Protein AF-A0A644WWE8-F1 (afdb_monomer_lite)

Radius of gyration: 23.5 Å; chains: 1; bounding box: 52×25×73 Å

pLDDT: mean 76.38, std 18.08, range [27.77, 96.06]

Sequence (203 aa):
MVTSTKNDISLCKSKRVEQFPTLDGYIIYNSPKYCSYLQKNENVIIRKSMNSFVYTNITSYPFSIGTTVSAIALALSAPTATVIYVLSAISVAISATNKIQEAVSLCGGMTCNYYATLIGTVWDETYQDAYVIAYNRGPVNGRLNGGYSSATSTNSFVWNLLNGYTPDFISPAYNPNTVASLTMANYIQNLYDNNGMCLLPVY

Structure (mmCIF, N/CA/C/O backbone):
data_AF-A0A644WWE8-F1
#
_entry.id   AF-A0A644WWE8-F1
#
loop_
_atom_site.group_PDB
_atom_site.id
_atom_site.type_symbol
_atom_site.label_atom_id
_atom_site.label_alt_id
_atom_site.label_comp_id
_atom_site.label_asym_id
_atom_site.label_entity_id
_atom_site.label_seq_id
_atom_site.pdbx_PDB_ins_code
_atom_site.Cartn_x
_atom_site.Cartn_y
_atom_site.Cartn_z
_atom_site.occupancy
_atom_site.B_iso_or_equiv
_atom_site.auth_seq_id
_atom_site.auth_comp_id
_atom_site.auth_asym_id
_atom_site.auth_atom_id
_atom_site.pdbx_PDB_model_num
ATOM 1 N N . MET A 1 1 ? 1.471 -8.480 -41.235 1.00 28.61 1 MET A N 1
ATOM 2 C CA . MET A 1 1 ? 1.532 -9.677 -40.370 1.00 28.61 1 MET A CA 1
ATOM 3 C C . MET A 1 1 ? 1.735 -9.189 -38.944 1.00 28.61 1 MET A C 1
ATOM 5 O O . MET A 1 1 ? 2.763 -8.592 -38.670 1.00 28.61 1 MET A O 1
ATOM 9 N N . VAL A 1 2 ? 0.709 -9.305 -38.096 1.00 30.14 2 VAL A N 1
ATOM 10 C CA . VAL A 1 2 ? 0.745 -8.872 -36.690 1.00 30.14 2 VAL A CA 1
ATOM 11 C C . VAL A 1 2 ? 1.203 -10.067 -35.864 1.00 30.14 2 VAL A C 1
ATOM 13 O O . VAL A 1 2 ? 0.429 -10.988 -35.625 1.00 30.14 2 VAL A O 1
ATOM 16 N N . THR A 1 3 ? 2.469 -10.080 -35.469 1.00 27.77 3 THR A N 1
ATOM 17 C CA . THR A 1 3 ? 3.040 -11.131 -34.620 1.00 27.77 3 THR A CA 1
ATOM 18 C C . THR A 1 3 ? 3.910 -10.497 -33.550 1.00 27.77 3 THR A C 1
ATOM 20 O O . THR A 1 3 ? 5.098 -10.304 -33.763 1.00 27.77 3 THR A O 1
ATOM 23 N N . SER A 1 4 ? 3.296 -10.151 -32.418 1.00 29.70 4 SER A N 1
ATOM 24 C CA . SER A 1 4 ? 3.868 -10.262 -31.067 1.00 29.70 4 SER A CA 1
ATOM 25 C C . SER A 1 4 ? 2.971 -9.497 -30.094 1.00 29.70 4 SER A C 1
ATOM 27 O O . SER A 1 4 ? 3.108 -8.297 -29.920 1.00 29.70 4 SER A O 1
ATOM 29 N N . THR A 1 5 ? 2.016 -10.188 -29.477 1.00 32.97 5 THR A N 1
ATOM 30 C CA . THR A 1 5 ? 1.301 -9.705 -28.276 1.00 32.97 5 THR A CA 1
ATOM 31 C C . THR A 1 5 ? 1.346 -10.729 -27.141 1.00 32.97 5 THR A C 1
ATOM 33 O O . THR A 1 5 ? 0.817 -10.492 -26.056 1.00 32.97 5 THR A O 1
ATOM 36 N N . LYS A 1 6 ? 1.997 -11.884 -27.354 1.00 30.72 6 LYS A N 1
ATOM 37 C CA . LYS A 1 6 ? 2.108 -12.943 -26.339 1.00 30.72 6 LYS A CA 1
ATOM 38 C C . LYS A 1 6 ? 3.298 -12.762 -25.391 1.00 30.72 6 LYS A C 1
ATOM 40 O O . LYS A 1 6 ? 3.184 -13.182 -24.243 1.00 30.72 6 LYS A O 1
ATOM 45 N N . ASN A 1 7 ? 4.372 -12.088 -25.811 1.00 34.25 7 ASN A N 1
ATOM 46 C CA . ASN A 1 7 ? 5.551 -11.888 -24.957 1.00 34.25 7 ASN A CA 1
ATOM 47 C C . ASN A 1 7 ? 5.481 -10.609 -24.109 1.00 34.25 7 ASN A C 1
ATOM 49 O O . ASN A 1 7 ? 5.923 -10.642 -22.960 1.00 34.25 7 ASN A O 1
ATOM 53 N N . ASP A 1 8 ? 4.834 -9.545 -24.599 1.00 35.00 8 ASP A N 1
ATOM 54 C CA . ASP A 1 8 ? 4.740 -8.249 -23.898 1.00 35.00 8 ASP A CA 1
ATOM 55 C C . ASP A 1 8 ? 3.892 -8.315 -22.623 1.00 35.00 8 ASP A C 1
ATOM 57 O O . ASP A 1 8 ? 4.183 -7.682 -21.612 1.00 35.00 8 ASP A O 1
ATOM 61 N N . ILE A 1 9 ? 2.860 -9.158 -22.636 1.00 36.00 9 ILE A N 1
ATOM 62 C CA . ILE A 1 9 ? 2.030 -9.423 -21.461 1.00 36.00 9 ILE A CA 1
ATOM 63 C C . ILE A 1 9 ? 2.766 -10.335 -20.467 1.00 36.00 9 ILE A C 1
ATOM 65 O O . ILE A 1 9 ? 2.475 -10.304 -19.270 1.00 36.00 9 ILE A O 1
ATOM 69 N N . SER A 1 10 ? 3.718 -11.148 -20.939 1.00 33.19 10 SER A N 1
ATOM 70 C CA . SER A 1 10 ? 4.349 -12.161 -20.099 1.00 33.19 10 SER A CA 1
ATOM 71 C C . SER A 1 10 ? 5.242 -11.540 -19.032 1.00 33.19 10 SER A C 1
ATOM 73 O O . SER A 1 10 ? 5.185 -12.024 -17.921 1.00 33.19 10 SER A O 1
ATOM 75 N N . LEU A 1 11 ? 5.953 -10.435 -19.278 1.00 41.41 11 LEU A N 1
ATOM 76 C CA . LEU A 1 11 ? 6.807 -9.796 -18.260 1.00 41.41 11 LEU A CA 1
ATOM 77 C C . LEU A 1 11 ? 6.016 -9.030 -17.189 1.00 41.41 11 LEU A C 1
ATOM 79 O O . LEU A 1 11 ? 6.383 -9.054 -16.015 1.00 41.41 11 LEU A O 1
ATOM 83 N N . CYS A 1 12 ? 4.890 -8.413 -17.560 1.00 40.03 12 CYS A N 1
ATOM 84 C CA . CYS A 1 12 ? 3.982 -7.788 -16.592 1.00 40.03 12 CYS A CA 1
ATOM 85 C C . CYS A 1 12 ? 3.163 -8.818 -15.801 1.00 40.03 12 CYS A C 1
ATOM 87 O O . CYS A 1 12 ? 2.854 -8.578 -14.639 1.00 40.03 12 CYS A O 1
ATOM 89 N N . LYS A 1 13 ? 2.821 -9.970 -16.399 1.00 36.66 13 LYS A N 1
ATOM 90 C CA . LYS A 1 13 ? 2.095 -11.057 -15.715 1.00 36.66 13 LYS A CA 1
ATOM 91 C C . LYS A 1 13 ? 3.007 -12.068 -15.003 1.00 36.66 13 LYS A C 1
ATOM 93 O O . LYS A 1 13 ? 2.529 -12.760 -14.108 1.00 36.66 13 LYS A O 1
ATOM 98 N N . SER A 1 14 ? 4.281 -12.201 -15.389 1.00 35.56 14 SER A N 1
ATOM 99 C CA . SER A 1 14 ? 5.223 -13.195 -14.837 1.00 35.56 14 SER A CA 1
ATOM 100 C C . SER A 1 14 ? 5.903 -12.743 -13.556 1.00 35.56 14 SER A C 1
ATOM 102 O O . SER A 1 14 ? 6.379 -13.600 -12.815 1.00 35.56 14 SER A O 1
ATOM 104 N N . LYS A 1 15 ? 5.829 -11.454 -13.201 1.00 39.59 15 LYS A N 1
ATOM 105 C CA . LYS A 1 15 ? 5.979 -11.005 -11.809 1.00 39.59 15 LYS A CA 1
ATOM 106 C C . LYS A 1 15 ? 4.701 -11.326 -11.030 1.00 39.59 15 LYS A C 1
ATOM 108 O O . LYS A 1 15 ? 3.986 -10.461 -10.536 1.00 39.59 15 LYS A O 1
ATOM 113 N N . ARG A 1 16 ? 4.393 -12.624 -11.008 1.00 39.47 16 ARG A N 1
ATOM 114 C CA . ARG A 1 16 ? 3.336 -13.264 -10.234 1.00 39.47 16 ARG A CA 1
ATOM 115 C C . ARG A 1 16 ? 3.547 -12.877 -8.778 1.00 39.47 16 ARG A C 1
ATOM 117 O O . ARG A 1 16 ? 4.630 -13.143 -8.294 1.00 39.47 16 ARG A O 1
ATOM 124 N N . VAL A 1 17 ? 2.535 -12.290 -8.135 1.00 39.12 17 VAL A N 1
ATOM 125 C CA . VAL A 1 17 ? 2.149 -12.407 -6.707 1.00 39.12 17 VAL A CA 1
ATOM 126 C C . VAL A 1 17 ? 3.224 -12.154 -5.620 1.00 39.12 17 VAL A C 1
ATOM 128 O O . VAL A 1 17 ? 2.947 -11.428 -4.678 1.00 39.12 17 VAL A O 1
ATOM 131 N N . GLU A 1 18 ? 4.448 -12.655 -5.757 1.00 38.94 18 GLU A N 1
ATOM 132 C CA . GLU A 1 18 ? 5.596 -12.571 -4.844 1.00 38.94 18 GLU A CA 1
ATOM 133 C C . GLU A 1 18 ? 6.217 -11.167 -4.709 1.00 38.94 18 GLU A C 1
ATOM 135 O O . GLU A 1 18 ? 6.989 -10.930 -3.786 1.00 38.94 18 GLU A O 1
ATOM 140 N N . GLN A 1 19 ? 5.895 -10.218 -5.599 1.00 48.44 19 GLN A N 1
ATOM 141 C CA . GLN A 1 19 ? 6.358 -8.818 -5.499 1.00 48.44 19 GLN A CA 1
ATOM 142 C C . GLN A 1 19 ? 5.272 -7.835 -5.047 1.00 48.44 19 GLN A C 1
ATOM 144 O O . GLN A 1 19 ? 5.523 -6.630 -4.981 1.00 48.44 19 GLN A O 1
ATOM 149 N N . PHE A 1 20 ? 4.063 -8.316 -4.746 1.00 51.09 20 PHE A N 1
ATOM 150 C CA . PHE A 1 20 ? 3.117 -7.512 -3.984 1.00 51.09 20 PHE A CA 1
ATOM 151 C C . PHE A 1 20 ? 3.499 -7.641 -2.519 1.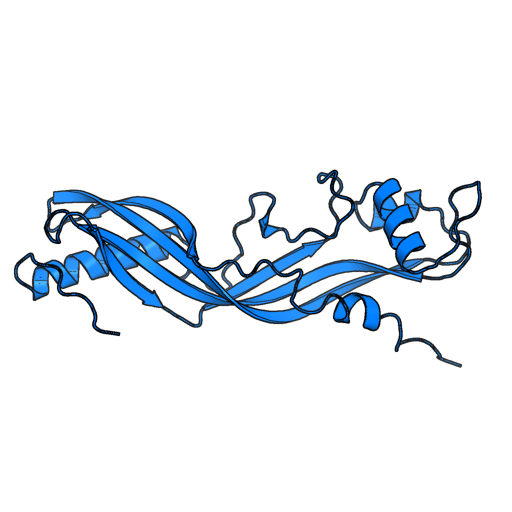00 51.09 20 PHE A C 1
ATOM 153 O O 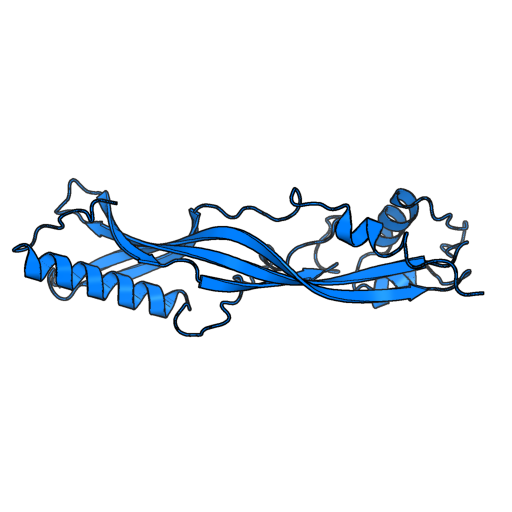. PHE A 1 20 ? 3.608 -8.766 -2.034 1.00 51.09 20 PHE A O 1
ATOM 160 N N . PRO A 1 21 ? 3.694 -6.538 -1.783 1.00 55.06 21 PRO A N 1
ATOM 161 C CA . PRO A 1 21 ? 3.781 -6.660 -0.346 1.00 55.06 21 PRO A CA 1
ATOM 162 C C . PRO A 1 21 ? 2.411 -7.154 0.122 1.00 55.06 21 PRO A C 1
ATOM 164 O O . PRO A 1 21 ? 1.420 -6.422 0.091 1.00 55.06 21 PRO A O 1
ATOM 167 N N . THR A 1 22 ? 2.339 -8.419 0.523 1.00 55.28 22 THR A N 1
ATOM 168 C CA . THR A 1 22 ? 1.309 -8.875 1.448 1.00 55.28 22 THR A CA 1
ATOM 169 C C . THR A 1 22 ? 1.506 -8.063 2.716 1.00 55.28 22 THR A C 1
ATOM 171 O O . THR A 1 22 ? 2.353 -8.364 3.554 1.00 55.28 22 THR A O 1
ATOM 174 N N . LEU A 1 23 ? 0.796 -6.942 2.790 1.00 63.81 23 LEU A N 1
ATOM 175 C CA . LEU A 1 23 ? 0.757 -6.088 3.960 1.00 63.81 23 LEU A CA 1
ATOM 176 C C . LEU A 1 23 ? -0.264 -6.702 4.896 1.00 63.81 23 LEU A C 1
ATOM 178 O O . LEU A 1 23 ? -1.432 -6.329 4.840 1.00 63.81 23 LEU A O 1
ATOM 182 N N . ASP A 1 24 ? 0.165 -7.678 5.687 1.00 71.81 24 ASP A N 1
ATOM 183 C CA . ASP A 1 24 ? -0.647 -8.227 6.762 1.00 71.81 24 ASP A CA 1
ATOM 184 C C . ASP A 1 24 ? -0.415 -7.419 8.045 1.00 71.81 24 ASP A C 1
ATOM 186 O O . ASP A 1 24 ? 0.722 -7.162 8.442 1.00 71.81 24 ASP A O 1
ATOM 190 N N . GLY A 1 25 ? -1.495 -6.946 8.666 1.00 73.38 25 GLY A N 1
ATOM 191 C CA . GLY A 1 25 ? -1.443 -6.250 9.950 1.00 73.38 25 GLY A CA 1
ATOM 192 C C . GLY A 1 25 ? -0.737 -4.887 9.951 1.00 73.38 25 GLY A C 1
ATOM 193 O O . GLY A 1 25 ? -0.413 -4.381 11.033 1.00 73.38 25 GLY A O 1
ATOM 194 N N . TYR A 1 26 ? -0.508 -4.264 8.789 1.00 80.88 26 TYR A N 1
ATOM 195 C CA . TYR A 1 26 ? 0.205 -2.986 8.684 1.00 80.88 26 TYR A CA 1
ATOM 196 C C . TYR A 1 26 ? -0.564 -1.858 9.386 1.00 80.88 26 TYR A C 1
ATOM 198 O O . TYR A 1 26 ? -1.756 -1.660 9.137 1.00 80.88 26 TYR A O 1
ATOM 206 N N . ILE A 1 27 ? 0.117 -1.100 10.250 1.00 86.25 27 ILE A N 1
ATOM 207 C CA . ILE A 1 27 ? -0.479 0.019 10.990 1.00 86.25 27 ILE A CA 1
ATOM 208 C C . ILE A 1 27 ? -0.680 1.199 10.039 1.00 86.25 27 ILE A C 1
ATOM 210 O O . ILE A 1 27 ? 0.285 1.791 9.568 1.00 86.25 27 ILE A O 1
ATOM 214 N N . ILE A 1 28 ? -1.936 1.565 9.789 1.00 85.81 28 ILE A N 1
ATOM 215 C CA . ILE A 1 28 ? -2.302 2.750 8.995 1.00 85.81 28 ILE A CA 1
ATOM 216 C C . ILE A 1 28 ? -2.768 3.925 9.860 1.00 85.81 28 ILE A C 1
ATOM 218 O O . ILE A 1 28 ? -2.988 5.018 9.345 1.00 85.81 28 ILE A O 1
ATOM 222 N N . TYR A 1 29 ? -2.946 3.693 11.161 1.00 90.62 29 TYR A N 1
ATOM 223 C CA . TYR A 1 29 ? -3.289 4.706 12.150 1.00 90.62 29 TYR A CA 1
ATOM 224 C C . TYR A 1 29 ? -2.822 4.259 13.532 1.00 90.62 29 TYR A C 1
ATOM 226 O O . TYR A 1 29 ? -3.024 3.100 13.893 1.00 90.62 29 TYR A O 1
ATOM 234 N N . ASN A 1 30 ? -2.237 5.172 14.300 1.00 93.75 30 ASN A N 1
ATOM 235 C CA . ASN A 1 30 ? -1.878 4.960 15.698 1.00 93.75 30 ASN A CA 1
ATOM 236 C C . ASN A 1 30 ? -1.912 6.315 16.406 1.00 93.75 30 ASN A C 1
ATOM 238 O O . ASN A 1 30 ? -0.991 7.118 16.246 1.00 93.75 30 ASN A O 1
ATOM 242 N N . SER A 1 31 ? -3.017 6.618 17.080 1.00 94.12 31 SER A N 1
ATOM 243 C CA . SER A 1 31 ? -3.173 7.894 17.773 1.00 94.12 31 SER A CA 1
ATOM 244 C C . SER A 1 31 ? -4.265 7.824 18.842 1.00 94.12 31 SER A C 1
ATOM 246 O O . SER A 1 31 ? -5.220 7.053 18.684 1.00 94.12 31 SER A O 1
ATOM 248 N N . PRO A 1 32 ? -4.186 8.659 19.892 1.00 94.31 32 PRO A N 1
ATOM 249 C CA . PRO A 1 32 ? -5.231 8.737 20.900 1.00 94.31 32 PRO A CA 1
ATOM 250 C C . PRO A 1 32 ? -6.559 9.292 20.363 1.00 94.31 32 PRO A C 1
ATOM 252 O O . PRO A 1 32 ? -6.592 10.222 19.552 1.00 94.31 32 PRO A O 1
ATOM 255 N N . LYS A 1 33 ? -7.673 8.762 20.874 1.00 94.88 33 LYS A N 1
ATOM 256 C CA . LYS A 1 33 ? -9.034 9.283 20.682 1.00 94.88 33 LYS A CA 1
ATOM 257 C C . LYS A 1 33 ? -9.735 9.394 22.032 1.00 94.88 33 LYS A C 1
ATOM 259 O O . LYS A 1 33 ? -9.531 8.562 22.909 1.00 94.88 33 LYS A O 1
ATOM 264 N N . TYR A 1 34 ? -10.579 10.409 22.184 1.00 94.56 34 TYR A N 1
ATOM 265 C CA . TYR A 1 34 ? -11.320 10.626 23.422 1.00 94.56 34 TYR A CA 1
ATOM 266 C C . TYR A 1 34 ? -12.426 9.578 23.601 1.00 94.56 34 TYR A C 1
ATOM 268 O O . TYR A 1 34 ? -13.303 9.451 22.745 1.00 94.56 34 TYR A O 1
ATOM 276 N N . CYS A 1 35 ? -12.385 8.856 24.719 1.00 91.94 35 CYS A N 1
ATOM 277 C CA . CYS A 1 35 ? -13.434 7.960 25.180 1.00 91.94 35 CYS A CA 1
ATOM 278 C C . CYS A 1 35 ? -14.345 8.719 26.150 1.00 91.94 35 CYS A C 1
ATOM 280 O O . CYS A 1 35 ? -13.942 9.043 27.268 1.00 91.94 35 CYS A O 1
ATOM 282 N N . SER A 1 36 ? -15.586 8.997 25.745 1.00 91.62 36 SER A N 1
ATOM 283 C CA . SER A 1 36 ? -16.532 9.748 26.583 1.00 91.62 36 SER A CA 1
ATOM 284 C C . SER A 1 36 ? -17.001 8.971 27.813 1.00 91.62 36 SER A C 1
ATOM 286 O O . SER A 1 36 ? -17.337 9.589 28.817 1.00 91.62 36 SER A O 1
ATOM 288 N N . TYR A 1 37 ? -17.009 7.635 27.752 1.00 88.25 37 TYR A N 1
ATOM 289 C CA . TYR A 1 37 ? -17.392 6.784 28.882 1.00 88.25 37 TYR A CA 1
ATOM 290 C C . TYR A 1 37 ? -16.352 6.849 30.010 1.00 88.25 37 TYR A C 1
ATOM 292 O O . TYR A 1 37 ? -16.692 7.099 31.161 1.00 88.25 37 TYR A O 1
ATOM 300 N N . LEU A 1 38 ? -15.070 6.682 29.664 1.00 88.12 38 LEU A N 1
ATOM 301 C CA . LEU A 1 38 ? -13.953 6.700 30.619 1.00 88.12 38 LEU A CA 1
ATOM 302 C C . LEU A 1 38 ? -13.431 8.117 30.917 1.00 88.12 38 LEU A C 1
ATOM 304 O O . LEU A 1 38 ? -12.593 8.289 31.796 1.00 88.12 38 LEU A O 1
ATOM 308 N N . GLN A 1 39 ? -13.898 9.126 30.175 1.00 91.50 39 GLN A N 1
ATOM 309 C CA . GLN A 1 39 ? -13.468 10.528 30.249 1.00 91.50 39 GLN A CA 1
ATOM 310 C C . GLN A 1 39 ? -11.959 10.753 30.040 1.00 91.50 39 GLN A C 1
ATOM 312 O O . GLN A 1 39 ? -11.393 11.731 30.529 1.00 91.50 39 GLN A O 1
ATOM 317 N N . LYS A 1 40 ? -11.302 9.885 29.265 1.00 91.88 40 LYS A N 1
ATOM 318 C CA . LYS A 1 40 ? -9.871 9.977 28.937 1.00 91.88 40 LYS A CA 1
ATOM 319 C C . LYS A 1 40 ? -9.600 9.646 27.475 1.00 91.88 40 LYS A C 1
ATOM 321 O O . LYS A 1 40 ? -10.462 9.132 26.766 1.00 91.88 40 LYS A O 1
ATOM 326 N N . ASN A 1 41 ? -8.398 9.977 27.010 1.00 93.00 41 ASN A N 1
ATOM 327 C CA . ASN A 1 41 ? -7.945 9.570 25.686 1.00 93.00 41 ASN A CA 1
ATOM 328 C C . ASN A 1 41 ? -7.392 8.148 25.746 1.00 93.00 41 ASN A C 1
ATOM 330 O O . ASN A 1 41 ? -6.485 7.890 26.529 1.00 93.00 41 ASN A O 1
ATOM 334 N N . GLU A 1 42 ? -7.886 7.278 24.872 1.00 92.44 42 GLU A N 1
ATOM 335 C CA . GLU A 1 42 ? -7.369 5.923 24.696 1.00 92.44 42 GLU A CA 1
ATOM 336 C C . GLU A 1 42 ? -6.653 5.796 23.362 1.00 92.44 42 GLU A C 1
ATOM 338 O O . GLU A 1 42 ? -7.053 6.406 22.363 1.00 92.44 42 GLU A O 1
ATOM 343 N N . ASN A 1 43 ? -5.589 4.996 23.329 1.00 94.12 43 ASN A N 1
ATOM 344 C CA . ASN A 1 43 ? -4.856 4.788 22.091 1.00 94.12 43 ASN A CA 1
ATOM 345 C C . ASN A 1 43 ? -5.659 3.918 21.119 1.00 94.12 43 ASN A C 1
ATOM 347 O O . ASN A 1 43 ? -6.082 2.816 21.467 1.00 94.12 43 ASN A O 1
ATOM 351 N N . VAL A 1 44 ? -5.821 4.394 19.883 1.00 94.50 44 VAL A N 1
ATOM 352 C CA . VAL A 1 44 ? -6.498 3.660 18.811 1.00 94.50 44 VAL A CA 1
ATOM 353 C C . VAL A 1 44 ? -5.487 3.272 17.747 1.00 94.50 44 VAL A C 1
ATOM 355 O O . VAL A 1 44 ? -4.799 4.124 17.180 1.00 94.50 44 VAL A O 1
ATOM 358 N N . ILE A 1 45 ? -5.446 1.981 17.426 1.00 92.94 45 ILE A N 1
ATOM 359 C CA . ILE A 1 45 ? -4.618 1.431 16.352 1.00 92.94 45 ILE A CA 1
ATOM 360 C C . ILE A 1 45 ? -5.534 0.875 15.269 1.00 92.94 45 ILE A C 1
ATOM 362 O O . ILE A 1 45 ? -6.382 0.030 15.545 1.00 92.94 45 ILE A O 1
ATOM 366 N N . ILE A 1 46 ? -5.337 1.314 14.024 1.00 91.31 46 ILE A N 1
ATOM 367 C CA . ILE A 1 46 ? -5.981 0.706 12.856 1.00 91.31 46 ILE A CA 1
ATOM 368 C C . ILE A 1 46 ? -4.933 -0.060 12.061 1.00 91.31 46 ILE A C 1
ATOM 370 O O . ILE A 1 46 ? -3.951 0.511 11.574 1.00 91.31 46 ILE A O 1
ATOM 374 N N . ARG A 1 47 ? -5.171 -1.360 11.905 1.00 88.62 47 ARG A N 1
ATOM 375 C CA . ARG A 1 47 ? -4.370 -2.268 11.089 1.00 88.62 47 ARG A CA 1
ATOM 376 C C . ARG A 1 47 ? -5.101 -2.618 9.805 1.00 88.62 47 ARG A C 1
ATOM 378 O O . ARG A 1 47 ? -6.326 -2.734 9.780 1.00 88.62 47 ARG A O 1
ATOM 385 N N . LYS A 1 48 ? -4.328 -2.802 8.740 1.00 84.38 48 LYS A N 1
ATOM 386 C CA . LYS A 1 48 ? -4.806 -3.231 7.431 1.00 84.38 48 LYS A CA 1
ATOM 387 C C . LYS A 1 48 ? -4.099 -4.508 7.009 1.00 84.38 48 LYS A C 1
ATOM 389 O O . LYS A 1 48 ? -2.871 -4.535 6.987 1.00 84.38 48 LYS A O 1
ATOM 394 N N . SER A 1 49 ? -4.893 -5.491 6.597 1.00 84.38 49 SER A N 1
ATOM 395 C CA . SER A 1 49 ? -4.421 -6.721 5.963 1.00 84.38 49 SER A CA 1
ATOM 396 C C . SER A 1 49 ? -4.902 -6.772 4.517 1.00 84.38 49 SER A C 1
ATOM 398 O O . SER A 1 49 ? -6.108 -6.730 4.276 1.00 84.38 49 SER A O 1
ATOM 400 N N . MET A 1 50 ? -3.984 -6.797 3.549 1.00 78.81 50 MET A N 1
ATOM 401 C CA . MET A 1 50 ? -4.299 -6.914 2.119 1.00 78.81 50 MET A CA 1
ATOM 402 C C . MET A 1 50 ? -4.163 -8.361 1.655 1.00 78.81 50 MET A C 1
ATOM 404 O O . MET A 1 50 ? -3.056 -8.896 1.620 1.00 78.81 50 MET A O 1
ATOM 408 N N . ASN A 1 51 ? -5.279 -8.965 1.247 1.00 69.44 51 ASN A N 1
ATOM 409 C CA . ASN A 1 51 ? -5.343 -10.418 1.055 1.00 69.44 51 ASN A CA 1
ATOM 410 C C . ASN A 1 51 ? -5.552 -10.827 -0.409 1.00 69.44 51 ASN A C 1
ATOM 412 O O . ASN A 1 51 ? -5.409 -11.997 -0.749 1.00 69.44 51 ASN A O 1
ATOM 416 N N . SER A 1 52 ? -5.914 -9.892 -1.292 1.00 71.31 52 SER A N 1
ATOM 417 C CA . SER A 1 52 ? -6.038 -10.173 -2.727 1.00 71.31 52 SER A CA 1
ATOM 418 C C . SER A 1 52 ? -5.932 -8.913 -3.580 1.00 71.31 52 SER A C 1
ATOM 420 O O . SER A 1 52 ? -6.231 -7.806 -3.125 1.00 71.31 52 SER A O 1
ATOM 422 N N . PHE A 1 53 ? -5.509 -9.102 -4.832 1.00 73.06 53 PHE A N 1
ATOM 423 C CA . PHE A 1 53 ? -5.234 -8.036 -5.791 1.00 73.06 53 PHE A CA 1
ATOM 424 C C . PHE A 1 53 ? -5.804 -8.386 -7.167 1.00 73.06 53 PHE A C 1
ATOM 426 O O . PHE A 1 53 ? -5.726 -9.531 -7.613 1.00 73.06 53 PHE A O 1
ATOM 433 N N . VAL A 1 54 ? -6.342 -7.381 -7.855 1.00 73.62 54 VAL A N 1
ATOM 434 C CA . VAL A 1 54 ? -6.845 -7.474 -9.227 1.00 73.62 54 VAL A CA 1
ATOM 435 C C . VAL A 1 54 ? -6.237 -6.341 -10.045 1.00 73.62 54 VAL A C 1
ATOM 437 O O . VAL A 1 54 ? -6.412 -5.166 -9.724 1.00 73.62 54 VAL A O 1
ATOM 440 N N . TYR A 1 55 ? -5.529 -6.687 -11.117 1.00 68.31 55 TYR A N 1
ATOM 441 C CA . TYR A 1 55 ? -4.974 -5.709 -12.053 1.00 68.31 55 TYR A CA 1
ATOM 442 C C . TYR A 1 55 ? -6.092 -4.993 -12.803 1.00 68.31 55 TYR A C 1
ATOM 444 O O . TYR A 1 55 ? -6.985 -5.645 -13.344 1.00 68.31 55 TYR A O 1
ATOM 452 N N . THR A 1 56 ? -6.027 -3.666 -12.864 1.00 73.69 56 THR A N 1
ATOM 453 C CA . THR A 1 56 ? -7.049 -2.865 -13.551 1.00 73.69 56 THR A CA 1
ATOM 454 C C . THR A 1 56 ? -6.494 -2.058 -14.710 1.00 73.69 56 THR A C 1
ATOM 456 O O . THR A 1 56 ? -7.196 -1.895 -15.704 1.00 73.69 56 THR A O 1
ATOM 459 N N . ASN A 1 57 ? -5.248 -1.584 -14.630 1.00 77.81 57 ASN A N 1
ATOM 460 C CA . ASN A 1 57 ? -4.630 -0.830 -15.718 1.00 77.81 57 ASN A CA 1
ATOM 461 C C . ASN A 1 57 ? -3.105 -1.017 -15.756 1.00 77.81 57 ASN A C 1
ATOM 463 O O . ASN A 1 57 ? -2.469 -1.126 -14.709 1.00 77.81 57 ASN A O 1
ATOM 467 N N . ILE A 1 58 ? -2.524 -1.027 -16.956 1.00 78.62 58 ILE A N 1
ATOM 468 C CA . ILE A 1 58 ? -1.079 -1.075 -17.202 1.00 78.62 58 ILE A CA 1
ATOM 469 C C . ILE A 1 58 ? -0.747 -0.025 -18.262 1.00 78.62 58 ILE A C 1
ATOM 471 O O . ILE A 1 58 ? -1.312 -0.038 -19.355 1.00 78.62 58 ILE A O 1
ATOM 475 N N . THR A 1 59 ? 0.207 0.848 -17.950 1.00 82.38 59 THR A N 1
ATOM 476 C CA . THR A 1 59 ? 0.752 1.832 -18.886 1.00 82.38 59 THR A CA 1
ATOM 477 C C . THR A 1 59 ? 2.066 1.308 -19.448 1.00 82.38 59 THR A C 1
ATOM 479 O O . THR A 1 59 ? 3.027 1.113 -18.701 1.00 82.38 59 THR A O 1
ATOM 482 N N . SER A 1 60 ? 2.123 1.133 -20.768 1.00 83.88 60 SER A N 1
ATOM 483 C CA . SER A 1 60 ? 3.306 0.645 -21.483 1.00 83.88 60 SER A CA 1
ATOM 484 C C . SER A 1 60 ? 3.772 1.650 -22.531 1.00 83.88 60 SER A C 1
ATOM 486 O O . SER A 1 60 ? 2.951 2.268 -23.208 1.00 83.88 60 SER A O 1
ATOM 488 N N . TYR A 1 61 ? 5.088 1.775 -22.690 1.00 84.56 61 TYR A N 1
ATOM 489 C CA . TYR A 1 61 ? 5.723 2.641 -23.677 1.00 84.56 61 TYR A CA 1
ATOM 490 C C . TYR A 1 61 ? 6.469 1.810 -24.728 1.00 84.56 61 TYR A C 1
ATOM 492 O O . TYR A 1 61 ? 7.338 1.013 -24.357 1.00 84.56 61 TYR A O 1
ATOM 500 N N . PRO A 1 62 ? 6.167 1.989 -26.026 1.00 88.62 62 PRO A N 1
ATOM 501 C CA . PRO A 1 62 ? 6.909 1.352 -27.105 1.00 88.62 62 PRO A CA 1
ATOM 502 C C . PRO A 1 62 ? 8.166 2.155 -27.467 1.00 88.62 62 PRO A C 1
ATOM 504 O O . PRO A 1 62 ? 8.119 3.376 -27.615 1.00 88.62 62 PRO A O 1
ATOM 507 N N . PHE A 1 63 ? 9.279 1.457 -27.682 1.00 91.12 63 PHE A N 1
ATOM 508 C CA . PHE A 1 63 ? 10.547 2.027 -28.132 1.00 91.12 63 PHE A CA 1
ATOM 509 C C . PHE A 1 63 ? 11.081 1.253 -29.339 1.00 91.12 63 PHE A C 1
ATOM 511 O O . PHE A 1 63 ? 11.093 0.022 -29.356 1.00 91.12 63 PHE A O 1
ATOM 518 N N . SER A 1 64 ? 11.518 1.979 -30.365 1.00 92.12 64 SER A N 1
ATOM 519 C CA . SER A 1 64 ? 12.067 1.414 -31.599 1.00 92.12 64 SER A CA 1
ATOM 520 C C . SER A 1 64 ? 13.558 1.096 -31.478 1.00 92.12 64 SER A C 1
ATOM 522 O O . SER A 1 64 ? 14.267 1.665 -30.649 1.00 92.12 64 SER A O 1
ATOM 524 N N . ILE A 1 65 ? 14.068 0.266 -32.387 1.00 91.62 65 ILE A N 1
ATOM 525 C CA . ILE A 1 65 ? 15.512 0.059 -32.556 1.00 91.62 65 ILE A CA 1
ATOM 526 C C . ILE A 1 65 ? 16.223 1.412 -32.697 1.00 91.62 65 ILE A C 1
ATOM 528 O O . ILE A 1 65 ? 15.754 2.308 -33.398 1.00 91.62 65 ILE A O 1
ATOM 532 N N . GLY A 1 66 ? 17.363 1.565 -32.027 1.00 90.44 66 GLY A N 1
ATOM 533 C CA . GLY A 1 66 ? 18.168 2.780 -32.073 1.00 90.44 66 GLY A CA 1
ATOM 534 C C . GLY A 1 66 ? 17.729 3.878 -31.101 1.00 90.44 66 GLY A C 1
ATOM 535 O O . GLY A 1 66 ? 18.441 4.879 -30.988 1.00 90.44 66 GLY A O 1
ATOM 536 N N . THR A 1 67 ? 16.620 3.706 -30.369 1.00 95.69 67 THR A N 1
ATOM 537 C CA . THR A 1 67 ? 16.235 4.625 -29.290 1.00 95.69 67 THR A CA 1
ATOM 538 C C . THR A 1 67 ? 17.289 4.617 -28.176 1.00 95.69 67 THR A C 1
ATOM 540 O O . THR A 1 67 ? 17.762 3.566 -27.738 1.00 95.69 67 THR A O 1
ATOM 543 N N . THR A 1 68 ? 17.672 5.805 -27.707 1.00 96.06 68 THR A N 1
ATOM 544 C CA . THR A 1 68 ? 18.663 5.965 -26.635 1.00 96.06 68 THR A CA 1
ATOM 545 C C . THR A 1 68 ? 18.072 5.590 -25.277 1.00 96.06 68 THR A C 1
ATOM 547 O O . THR A 1 68 ? 16.961 6.001 -24.943 1.00 96.06 68 THR A O 1
ATOM 550 N N . VAL A 1 69 ? 18.850 4.899 -24.441 1.00 93.50 69 VAL A N 1
ATOM 551 C CA . VAL A 1 69 ? 18.466 4.515 -23.071 1.00 93.50 69 VAL A CA 1
ATOM 552 C C . VAL A 1 69 ? 18.062 5.730 -22.223 1.00 93.50 69 VAL A C 1
ATOM 554 O O . VAL A 1 69 ? 17.150 5.624 -21.412 1.00 93.50 69 VAL A O 1
ATOM 557 N N . SER A 1 70 ? 18.663 6.907 -22.430 1.00 93.69 70 SER A N 1
ATOM 558 C CA . SER A 1 70 ? 18.281 8.136 -21.714 1.00 93.69 70 SER A CA 1
ATOM 559 C C . SER A 1 70 ? 16.860 8.619 -22.033 1.00 93.69 70 SER A C 1
ATOM 561 O O . SER A 1 70 ? 16.176 9.128 -21.150 1.00 93.69 70 SER A O 1
ATOM 563 N N . ALA A 1 71 ? 16.385 8.436 -23.269 1.00 92.44 71 ALA A N 1
ATOM 564 C CA . ALA A 1 71 ? 15.011 8.774 -23.641 1.00 92.44 71 ALA A CA 1
ATOM 565 C C . ALA A 1 71 ? 14.012 7.807 -22.988 1.00 92.44 71 ALA A C 1
ATOM 567 O O . ALA A 1 71 ? 12.962 8.226 -22.505 1.00 92.44 71 ALA A O 1
ATOM 568 N N . ILE A 1 72 ? 14.380 6.524 -22.911 1.00 91.50 72 ILE A N 1
ATOM 569 C CA . ILE A 1 72 ? 13.610 5.499 -22.197 1.00 91.50 72 ILE A CA 1
ATOM 570 C C . ILE A 1 72 ? 13.543 5.835 -20.701 1.00 91.50 72 ILE A C 1
ATOM 572 O O . ILE A 1 72 ? 12.468 5.824 -20.110 1.00 91.50 72 ILE A O 1
ATOM 576 N N . ALA A 1 73 ? 14.681 6.192 -20.104 1.00 89.38 73 ALA A N 1
ATOM 577 C CA . ALA A 1 73 ? 14.797 6.602 -18.707 1.00 89.38 73 ALA A CA 1
ATOM 578 C C . ALA A 1 73 ? 13.879 7.787 -18.377 1.00 89.38 73 ALA A C 1
ATOM 580 O O . ALA A 1 73 ? 13.155 7.746 -17.384 1.00 89.38 73 ALA A O 1
ATOM 581 N N . LEU A 1 74 ? 13.834 8.800 -19.248 1.00 89.44 74 LEU A N 1
ATOM 582 C CA . LEU A 1 74 ? 12.931 9.939 -19.095 1.00 89.44 74 LEU A CA 1
ATOM 583 C C . LEU A 1 74 ? 11.453 9.519 -19.161 1.00 89.44 74 LEU A C 1
ATOM 585 O O . LEU A 1 74 ? 10.676 9.886 -18.283 1.00 89.44 74 LEU A O 1
ATOM 589 N N . ALA A 1 75 ? 11.070 8.723 -20.163 1.00 87.75 75 ALA A N 1
ATOM 590 C CA . ALA A 1 75 ? 9.687 8.274 -20.344 1.00 87.75 75 ALA A CA 1
ATOM 591 C C . ALA A 1 75 ? 9.186 7.401 -19.179 1.00 87.75 75 ALA A C 1
ATOM 593 O O . ALA A 1 75 ? 8.031 7.504 -18.770 1.00 87.75 75 ALA A O 1
ATOM 594 N N . LEU A 1 76 ? 10.067 6.572 -18.615 1.00 84.50 76 LEU A N 1
ATOM 595 C CA . LEU A 1 76 ? 9.770 5.740 -17.448 1.00 84.50 76 LEU A CA 1
ATOM 596 C C . LEU A 1 76 ? 9.944 6.482 -16.118 1.00 84.50 76 LEU A C 1
ATOM 598 O O . LEU A 1 76 ? 9.655 5.901 -15.078 1.00 84.50 76 LEU A O 1
ATOM 602 N N . SER A 1 77 ? 10.428 7.732 -16.135 1.00 84.44 77 SER A N 1
ATOM 603 C CA . SER A 1 77 ? 10.845 8.466 -14.934 1.00 84.44 77 SER A CA 1
ATOM 604 C C . SER A 1 77 ? 11.761 7.625 -14.036 1.00 84.44 77 SER A C 1
ATOM 606 O O . SER A 1 77 ? 11.540 7.525 -12.836 1.00 84.44 77 SER A O 1
ATOM 608 N N . ALA A 1 78 ? 12.783 6.997 -14.621 1.00 81.38 78 ALA A N 1
ATOM 609 C CA . ALA A 1 78 ? 13.687 6.057 -13.959 1.00 81.38 78 ALA A CA 1
ATOM 610 C C . ALA A 1 78 ? 15.159 6.399 -14.249 1.00 81.38 78 ALA A C 1
ATOM 612 O O . ALA A 1 78 ? 15.451 6.971 -15.299 1.00 81.38 78 ALA A O 1
ATOM 613 N N . PRO A 1 79 ? 16.122 6.025 -13.389 1.00 85.19 79 PRO A N 1
ATOM 614 C CA . PRO A 1 79 ? 17.541 6.171 -13.708 1.00 85.19 79 PRO A CA 1
ATOM 615 C C . PRO A 1 79 ? 17.958 5.319 -14.919 1.00 85.19 79 PRO A C 1
ATOM 617 O O . PRO A 1 79 ? 17.543 4.168 -15.061 1.00 85.19 79 PRO A O 1
ATOM 620 N N . THR A 1 80 ? 18.869 5.834 -15.751 1.00 88.38 80 THR A N 1
ATOM 621 C CA . THR A 1 80 ? 19.442 5.114 -16.908 1.00 88.38 80 THR A CA 1
ATOM 622 C C . THR A 1 80 ? 19.983 3.730 -16.530 1.00 88.38 80 THR A C 1
ATOM 624 O O . THR A 1 80 ? 19.764 2.765 -17.258 1.00 88.38 80 THR A O 1
ATOM 627 N N . ALA A 1 81 ? 20.645 3.606 -15.374 1.00 86.12 81 ALA A N 1
ATOM 628 C CA . ALA A 1 81 ? 21.183 2.334 -14.887 1.00 86.12 81 ALA A CA 1
ATOM 629 C C . ALA A 1 81 ? 20.089 1.272 -14.672 1.00 86.12 81 ALA A C 1
ATOM 631 O O . ALA A 1 81 ? 20.270 0.112 -15.038 1.00 86.12 81 ALA A O 1
ATOM 632 N N . THR A 1 82 ? 18.929 1.674 -14.146 1.00 82.06 82 THR A N 1
ATOM 633 C CA . THR A 1 82 ? 17.770 0.791 -13.970 1.00 82.06 82 THR A CA 1
ATOM 634 C C . THR A 1 82 ? 17.222 0.329 -15.315 1.00 82.06 82 THR A C 1
ATOM 636 O O . THR A 1 82 ? 16.914 -0.849 -15.479 1.00 82.06 82 THR A O 1
ATOM 639 N N . VAL A 1 83 ? 17.154 1.224 -16.305 1.00 86.25 83 VAL A N 1
ATOM 640 C CA . VAL A 1 83 ? 16.723 0.862 -17.662 1.00 86.25 83 VAL A CA 1
ATOM 641 C C . VAL A 1 83 ? 17.677 -0.154 -18.292 1.00 86.25 83 VAL A C 1
ATOM 643 O O . VAL A 1 83 ? 17.217 -1.157 -18.830 1.00 86.25 83 VAL A O 1
ATOM 646 N N . ILE A 1 84 ? 18.995 0.051 -18.178 1.00 88.12 84 ILE A N 1
ATOM 647 C CA . ILE A 1 84 ? 20.008 -0.904 -18.663 1.00 88.12 84 ILE A CA 1
ATOM 648 C C . ILE A 1 84 ? 19.814 -2.273 -18.011 1.00 88.12 84 ILE A C 1
ATOM 650 O O . ILE A 1 84 ? 19.809 -3.289 -18.705 1.00 88.12 84 ILE A O 1
ATOM 654 N N . TYR A 1 85 ? 19.624 -2.303 -16.692 1.00 84.25 85 TYR A N 1
ATOM 655 C CA . TYR A 1 85 ? 19.379 -3.536 -15.951 1.00 84.25 85 TYR A CA 1
ATOM 656 C C . TYR A 1 85 ? 18.127 -4.274 -16.444 1.00 84.25 85 TYR A C 1
ATOM 658 O O . TYR A 1 85 ? 18.193 -5.471 -16.718 1.00 84.25 85 TYR A O 1
ATOM 666 N N . VAL A 1 86 ? 17.004 -3.566 -16.614 1.00 82.75 86 VAL A N 1
ATOM 667 C CA . VAL A 1 86 ? 15.748 -4.151 -17.115 1.00 82.75 86 VAL A CA 1
ATOM 668 C C . VAL A 1 86 ? 15.929 -4.718 -18.518 1.00 82.75 86 VAL A C 1
ATOM 670 O O . VAL A 1 86 ? 15.582 -5.872 -18.740 1.00 82.75 86 VAL A O 1
ATOM 673 N N . LEU A 1 87 ? 16.501 -3.938 -19.439 1.00 87.25 87 LEU A N 1
ATOM 674 C CA . LEU A 1 87 ? 16.764 -4.367 -20.814 1.00 87.25 87 LEU A CA 1
ATOM 675 C C . LEU A 1 87 ? 17.659 -5.612 -20.853 1.00 87.25 87 LEU A C 1
ATOM 677 O O . LEU A 1 87 ? 17.364 -6.561 -21.573 1.00 87.25 87 LEU A O 1
ATOM 681 N N . SER A 1 88 ? 18.694 -5.649 -20.011 1.00 83.12 88 SER A N 1
ATOM 682 C CA . SER A 1 88 ? 19.600 -6.797 -19.906 1.00 83.12 88 SER A CA 1
ATOM 683 C C . SER A 1 88 ? 18.878 -8.038 -19.372 1.00 83.12 88 SER A C 1
ATOM 685 O O . SER A 1 88 ? 19.054 -9.133 -19.899 1.00 83.12 88 SER A O 1
ATOM 687 N N . ALA A 1 89 ? 18.018 -7.875 -18.360 1.00 80.94 89 ALA A N 1
ATOM 688 C CA . ALA A 1 89 ? 17.237 -8.966 -17.776 1.00 80.94 89 ALA A CA 1
ATOM 689 C C . ALA A 1 89 ? 16.251 -9.597 -18.774 1.00 80.94 89 ALA A C 1
ATOM 691 O O . ALA A 1 89 ? 15.956 -10.786 -18.680 1.00 80.94 89 ALA A O 1
ATOM 692 N N . ILE A 1 90 ? 15.766 -8.819 -19.744 1.00 80.12 90 ILE A N 1
ATOM 693 C CA . ILE A 1 90 ? 14.902 -9.305 -20.830 1.00 80.12 90 ILE A CA 1
ATOM 694 C C . ILE A 1 90 ? 15.688 -9.652 -22.101 1.00 80.12 90 ILE A C 1
ATOM 696 O O . ILE A 1 90 ? 15.086 -9.881 -23.144 1.00 80.12 90 ILE A O 1
ATOM 700 N N . SER A 1 91 ? 17.022 -9.718 -22.007 1.00 85.44 91 SER A N 1
ATOM 701 C CA . SER A 1 91 ? 17.935 -10.076 -23.101 1.00 85.44 91 SER A CA 1
ATOM 702 C C . SER A 1 91 ? 17.903 -9.132 -24.311 1.00 85.44 91 SER A C 1
ATOM 704 O O . SER A 1 91 ? 18.246 -9.539 -25.415 1.00 85.44 91 SER A O 1
ATOM 706 N N . VAL A 1 92 ? 17.549 -7.859 -24.110 1.00 87.06 92 VAL A N 1
ATOM 707 C CA . VAL A 1 92 ? 17.655 -6.825 -25.147 1.00 87.06 92 VAL A CA 1
ATOM 708 C C . VAL A 1 92 ? 19.078 -6.276 -25.173 1.00 87.06 92 VAL A C 1
ATOM 710 O O . VAL A 1 92 ? 19.566 -5.711 -24.191 1.00 87.06 92 VAL A O 1
ATOM 713 N N . ALA A 1 93 ? 19.739 -6.408 -26.321 1.00 87.69 93 ALA A N 1
ATOM 714 C CA . ALA A 1 93 ? 21.093 -5.913 -26.513 1.00 87.69 93 ALA A CA 1
ATOM 715 C C . ALA A 1 93 ? 21.153 -4.374 -26.574 1.00 87.69 93 ALA A C 1
ATOM 717 O O . ALA A 1 93 ? 20.287 -3.702 -27.150 1.00 87.69 93 ALA A O 1
ATOM 718 N N . ILE A 1 94 ? 22.218 -3.811 -25.996 1.00 92.44 94 ILE A N 1
ATOM 719 C CA . ILE A 1 94 ? 22.490 -2.371 -25.949 1.00 92.44 94 ILE A CA 1
ATOM 720 C C . ILE A 1 94 ? 23.856 -2.112 -26.591 1.00 92.44 94 ILE A C 1
ATOM 722 O O . ILE A 1 94 ? 24.852 -2.741 -26.243 1.00 92.44 94 ILE A O 1
ATOM 726 N N . SER A 1 95 ? 23.920 -1.170 -27.532 1.00 93.38 95 SER A N 1
ATOM 727 C CA . SER A 1 95 ? 25.178 -0.759 -28.172 1.00 93.38 95 SER A CA 1
ATOM 728 C C . SER A 1 95 ? 26.122 -0.050 -27.187 1.00 93.38 95 SER A C 1
ATOM 730 O O . SER A 1 95 ? 25.642 0.576 -26.243 1.00 93.38 95 SER A O 1
ATOM 732 N N . ALA A 1 96 ? 27.410 0.076 -27.525 1.00 89.25 96 ALA A N 1
ATOM 733 C CA . ALA A 1 96 ? 28.366 0.917 -26.787 1.00 89.25 96 ALA A CA 1
ATOM 734 C C . ALA A 1 96 ? 27.926 2.393 -26.615 1.00 89.25 96 ALA A C 1
ATOM 736 O O . ALA A 1 96 ? 28.328 3.053 -25.663 1.00 89.25 96 ALA A O 1
ATOM 737 N N . THR A 1 97 ? 27.062 2.913 -27.498 1.00 92.31 97 THR A N 1
ATOM 738 C CA . THR A 1 97 ? 26.480 4.267 -27.403 1.00 92.31 97 THR A CA 1
ATOM 739 C C . THR A 1 97 ? 25.147 4.330 -26.641 1.00 92.31 97 THR A C 1
ATOM 741 O O . THR A 1 97 ? 24.394 5.285 -26.812 1.00 92.31 97 THR A O 1
ATOM 744 N N . ASN A 1 98 ? 24.805 3.317 -25.836 1.00 93.19 98 ASN A N 1
ATOM 745 C CA . ASN A 1 98 ? 23.552 3.244 -25.069 1.00 93.19 98 ASN A CA 1
ATOM 746 C C . ASN A 1 98 ? 22.274 3.381 -25.921 1.00 93.19 98 ASN A C 1
ATOM 748 O O . ASN A 1 98 ? 21.339 4.093 -25.553 1.00 93.19 98 ASN A O 1
ATOM 752 N N . LYS A 1 99 ? 22.224 2.699 -27.067 1.00 94.94 99 LYS A N 1
ATOM 753 C CA . LYS A 1 99 ? 21.022 2.535 -27.891 1.00 94.94 99 LYS A CA 1
ATOM 754 C C . LYS A 1 99 ? 20.552 1.091 -27.835 1.00 94.94 99 LYS A C 1
ATOM 756 O O . LYS A 1 99 ? 21.388 0.187 -27.884 1.00 94.94 99 LYS A O 1
ATOM 761 N N . ILE A 1 100 ? 19.242 0.884 -27.762 1.00 93.50 100 ILE A N 1
ATOM 762 C CA . ILE A 1 100 ? 18.659 -0.459 -27.853 1.00 93.50 100 ILE A CA 1
ATOM 763 C C . ILE A 1 100 ? 18.793 -0.989 -29.280 1.00 93.50 100 ILE A C 1
ATOM 765 O O . ILE A 1 100 ? 18.641 -0.237 -30.245 1.00 93.50 100 ILE A O 1
ATOM 769 N N . GLN A 1 101 ? 19.116 -2.270 -29.422 1.00 90.62 101 GLN A N 1
ATOM 770 C CA . GLN A 1 101 ? 19.303 -2.908 -30.731 1.00 90.62 101 GLN A CA 1
ATOM 771 C C . GLN A 1 101 ? 18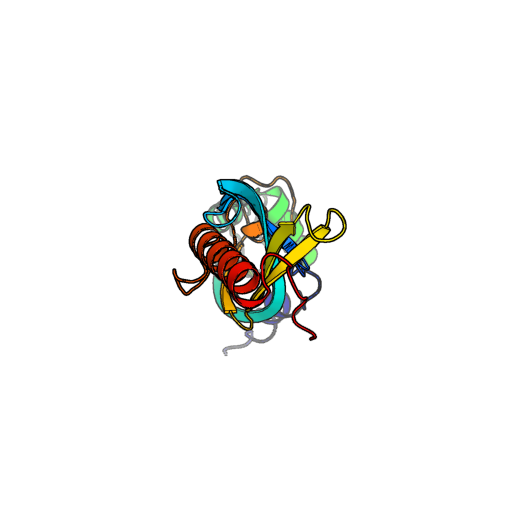.037 -3.602 -31.244 1.00 90.62 101 GLN A C 1
ATOM 773 O O . GLN A 1 101 ? 17.962 -3.956 -32.416 1.00 90.62 101 GLN A O 1
ATOM 778 N N . GLU A 1 102 ? 17.025 -3.729 -30.390 1.00 88.25 102 GLU A N 1
ATOM 779 C CA . GLU A 1 102 ? 15.750 -4.378 -30.682 1.00 88.25 102 GLU A CA 1
ATOM 780 C C . GLU A 1 102 ? 14.601 -3.495 -30.196 1.00 88.25 102 GLU A C 1
ATOM 782 O O . GLU A 1 102 ? 14.753 -2.744 -29.231 1.00 88.25 102 GLU A O 1
ATOM 787 N N . ALA A 1 103 ? 13.462 -3.550 -30.889 1.00 86.62 103 ALA A N 1
ATOM 788 C CA . ALA A 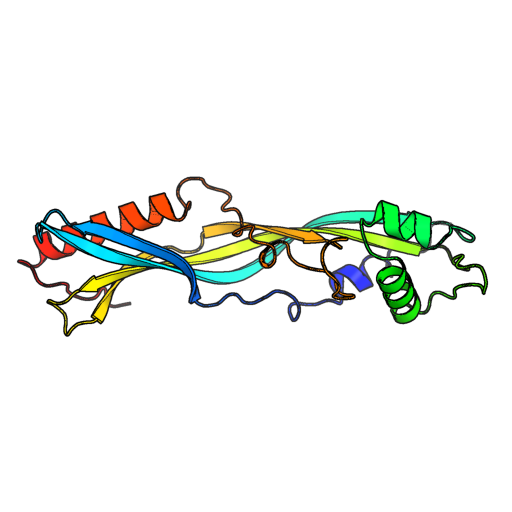1 103 ? 12.268 -2.836 -30.458 1.00 86.62 103 ALA A CA 1
ATOM 789 C C . ALA A 1 103 ? 11.678 -3.514 -29.216 1.00 86.62 103 ALA A C 1
ATOM 791 O O . ALA A 1 103 ? 11.625 -4.739 -29.133 1.00 86.62 103 ALA A O 1
ATOM 792 N N . VAL A 1 104 ? 11.212 -2.713 -28.262 1.00 87.25 104 VAL A N 1
ATOM 793 C CA . VAL A 1 104 ? 10.737 -3.198 -26.964 1.00 87.25 104 VAL A CA 1
ATOM 794 C C . VAL A 1 104 ? 9.565 -2.361 -26.475 1.00 87.25 104 VAL A C 1
ATOM 796 O O . VAL A 1 104 ? 9.526 -1.149 -26.679 1.00 87.25 104 VAL A O 1
ATOM 799 N N . SER A 1 105 ? 8.614 -3.000 -25.798 1.00 88.12 105 SER A N 1
ATOM 800 C CA . SER A 1 105 ? 7.573 -2.320 -25.032 1.00 88.12 105 SER A CA 1
ATOM 801 C C . SER A 1 105 ? 7.849 -2.492 -23.541 1.00 88.12 105 SER A C 1
ATOM 803 O O . SER A 1 105 ? 7.877 -3.614 -23.039 1.00 88.12 105 SER A O 1
ATOM 805 N N . LEU A 1 106 ? 8.052 -1.387 -22.820 1.00 82.62 106 LEU A N 1
ATOM 806 C CA . LEU A 1 106 ? 8.365 -1.407 -21.388 1.00 82.62 106 LEU A CA 1
ATOM 807 C C . LEU A 1 106 ? 7.212 -0.840 -20.560 1.00 82.62 106 LEU A C 1
ATOM 809 O O . LEU A 1 106 ? 6.618 0.178 -20.910 1.00 82.62 106 LEU A O 1
ATOM 813 N N . CYS A 1 107 ? 6.915 -1.489 -19.435 1.00 79.88 107 CYS A N 1
ATOM 814 C CA . CYS A 1 107 ? 5.925 -1.012 -18.472 1.00 79.88 107 CYS A CA 1
ATOM 815 C C . CYS A 1 107 ? 6.446 0.236 -17.747 1.00 79.88 107 CYS A C 1
ATOM 817 O O . CYS A 1 107 ? 7.503 0.184 -17.124 1.00 79.88 107 CYS A O 1
ATOM 819 N N . GLY A 1 108 ? 5.702 1.339 -17.804 1.00 74.94 108 GLY A N 1
ATOM 820 C CA . GLY A 1 108 ? 5.987 2.551 -17.032 1.00 74.94 108 GLY A CA 1
ATOM 821 C C . GLY A 1 108 ? 5.284 2.587 -15.681 1.00 74.94 108 GLY A C 1
ATOM 822 O O . GLY A 1 108 ? 5.828 3.104 -14.707 1.00 74.94 108 GLY A O 1
ATOM 823 N N . GLY A 1 109 ? 4.089 2.005 -15.604 1.00 78.12 109 GLY A N 1
ATOM 824 C CA . GLY A 1 109 ? 3.298 2.000 -14.385 1.00 78.12 109 GLY A CA 1
ATOM 825 C C . GLY A 1 109 ? 2.102 1.068 -14.466 1.00 78.12 109 GLY A C 1
ATOM 826 O O . GLY A 1 109 ? 1.711 0.602 -15.536 1.00 78.12 109 GLY A O 1
ATOM 827 N N . MET A 1 110 ? 1.526 0.784 -13.307 1.00 77.75 110 MET A N 1
ATOM 828 C CA . MET A 1 110 ? 0.424 -0.155 -13.167 1.00 77.75 110 MET A CA 1
ATOM 829 C C . MET A 1 110 ? -0.489 0.254 -12.019 1.00 77.75 110 MET A C 1
ATOM 831 O O . MET A 1 110 ? -0.028 0.671 -10.956 1.00 77.75 110 MET A O 1
ATOM 835 N N . THR A 1 111 ? -1.786 0.070 -12.227 1.00 77.81 111 THR A N 1
ATOM 8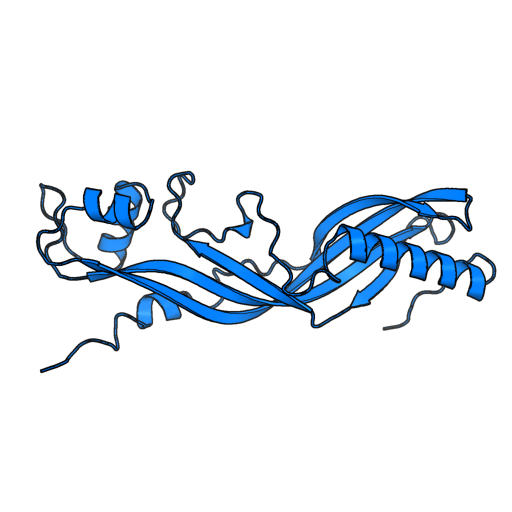36 C CA . THR A 1 111 ? -2.823 0.241 -11.216 1.00 77.81 111 THR A CA 1
ATOM 837 C C . THR A 1 111 ? -3.462 -1.107 -10.914 1.00 77.81 111 THR A C 1
ATOM 839 O O . THR A 1 111 ? -3.836 -1.865 -11.813 1.00 77.81 111 THR A O 1
ATOM 842 N N . CYS A 1 112 ? -3.597 -1.395 -9.625 1.00 77.38 112 CYS A N 1
ATOM 843 C CA . CYS A 1 112 ? -4.259 -2.579 -9.102 1.00 77.38 112 CYS A CA 1
ATOM 844 C C . CYS A 1 112 ? -5.330 -2.165 -8.102 1.00 77.38 112 CYS A C 1
ATOM 846 O O . CYS A 1 112 ? -5.119 -1.260 -7.296 1.00 77.38 112 CYS A O 1
ATOM 848 N N . ASN A 1 113 ? -6.453 -2.867 -8.109 1.00 81.19 113 ASN A N 1
ATOM 849 C CA . ASN A 1 113 ? -7.379 -2.848 -6.990 1.00 81.19 113 ASN A CA 1
ATOM 850 C C . ASN A 1 113 ? -6.968 -3.933 -5.997 1.00 81.19 113 ASN A C 1
ATOM 852 O O . ASN A 1 113 ? -6.482 -4.991 -6.395 1.00 81.19 113 ASN A O 1
ATOM 856 N N . TYR A 1 114 ? -7.169 -3.680 -4.712 1.00 80.62 114 TYR A N 1
ATOM 857 C CA . TYR A 1 114 ? -6.956 -4.665 -3.662 1.00 80.62 114 TYR A CA 1
ATOM 858 C C . TYR A 1 114 ? -8.205 -4.802 -2.801 1.00 80.62 114 TYR A C 1
ATOM 860 O O . TYR A 1 114 ? -8.963 -3.841 -2.634 1.00 80.62 114 TYR A O 1
ATOM 868 N N . TYR A 1 115 ? -8.372 -5.984 -2.216 1.00 83.44 115 TYR A N 1
ATOM 869 C CA . TYR A 1 115 ? -9.314 -6.216 -1.130 1.00 83.44 115 TYR A CA 1
ATOM 870 C C . TYR A 1 115 ? -8.541 -6.336 0.176 1.00 83.44 115 TYR A C 1
ATOM 872 O O . TYR A 1 115 ? -7.538 -7.053 0.263 1.00 83.44 115 TYR A O 1
ATOM 880 N N . ALA A 1 116 ? -9.013 -5.626 1.191 1.00 83.94 116 ALA A N 1
ATOM 881 C CA . ALA A 1 116 ? -8.402 -5.624 2.505 1.00 83.94 116 ALA A CA 1
ATOM 882 C C . ALA A 1 116 ? -9.417 -5.872 3.617 1.00 83.94 116 ALA A C 1
ATOM 884 O O . ALA A 1 116 ? -10.618 -5.655 3.452 1.00 83.94 116 ALA A O 1
ATOM 885 N N . THR A 1 117 ? -8.896 -6.265 4.769 1.00 87.69 117 THR A N 1
ATOM 886 C CA . THR A 1 117 ? -9.598 -6.235 6.049 1.00 87.69 117 THR A CA 1
ATOM 887 C C . THR A 1 117 ? -8.999 -5.123 6.901 1.00 87.69 117 THR A C 1
ATOM 889 O O . THR A 1 117 ? -7.782 -4.919 6.912 1.00 87.69 117 THR A O 1
ATOM 892 N N . LEU A 1 118 ? -9.862 -4.385 7.593 1.00 89.00 118 LEU A N 1
ATOM 893 C CA . LEU A 1 118 ? -9.498 -3.367 8.567 1.00 89.00 118 LEU A CA 1
ATOM 894 C C . LEU A 1 118 ? -9.855 -3.855 9.959 1.00 89.00 118 LEU A C 1
ATOM 896 O O . LEU A 1 118 ? -11.006 -4.210 10.213 1.00 89.00 118 LEU A O 1
ATOM 900 N N . ILE A 1 119 ? -8.870 -3.819 10.847 1.00 91.06 119 ILE A N 1
ATOM 901 C CA . ILE A 1 119 ? -9.033 -4.151 12.256 1.00 91.06 119 ILE A CA 1
ATOM 902 C C . ILE A 1 119 ? -8.692 -2.900 13.055 1.00 91.06 119 ILE A C 1
ATOM 904 O O . ILE A 1 119 ? -7.577 -2.386 12.968 1.00 91.06 119 ILE A O 1
ATOM 908 N N . GLY A 1 120 ? -9.670 -2.395 13.796 1.00 91.56 120 GLY A N 1
ATOM 909 C CA . GLY A 1 120 ? -9.502 -1.303 14.738 1.00 91.56 120 GLY A CA 1
ATOM 910 C C . GLY A 1 120 ? -9.480 -1.828 16.162 1.00 91.56 120 GLY A C 1
ATOM 911 O O . GLY A 1 120 ? -10.411 -2.516 16.590 1.00 91.56 120 GLY A O 1
ATOM 912 N N . THR A 1 121 ? -8.424 -1.480 16.888 1.00 92.56 121 THR A N 1
ATOM 913 C CA . THR A 1 121 ? -8.249 -1.831 18.295 1.00 92.56 121 THR A CA 1
ATOM 914 C C . THR A 1 121 ? -8.112 -0.593 19.164 1.00 92.56 121 THR A C 1
ATOM 916 O O . THR A 1 121 ? -7.494 0.387 18.739 1.00 92.56 121 THR A O 1
ATOM 919 N N . VAL A 1 122 ? -8.624 -0.662 20.388 1.00 91.75 122 VAL A N 1
ATOM 920 C CA . VAL A 1 122 ? -8.474 0.375 21.418 1.00 91.75 122 VAL A CA 1
ATOM 921 C C . VAL A 1 122 ? -7.708 -0.218 22.595 1.00 91.75 122 VAL A C 1
ATOM 923 O O . VAL A 1 122 ? -7.898 -1.391 22.906 1.00 91.75 122 VAL A O 1
ATOM 926 N N . TRP A 1 123 ? -6.805 0.549 23.199 1.00 89.31 123 TRP A N 1
ATOM 927 C CA . TRP A 1 123 ? -6.182 0.165 24.465 1.00 89.31 123 TRP A CA 1
ATOM 928 C C . TRP A 1 123 ? -7.223 0.188 25.588 1.00 89.31 123 TRP A C 1
ATOM 930 O O . TRP A 1 123 ? -7.967 1.159 25.708 1.00 89.31 123 TRP A O 1
ATOM 940 N N . ASP A 1 124 ? -7.283 -0.876 26.383 1.00 81.75 124 ASP A N 1
ATOM 941 C CA . ASP A 1 124 ? -8.231 -1.007 27.484 1.00 81.75 124 ASP A CA 1
ATOM 942 C C . ASP A 1 124 ? -7.514 -1.491 28.753 1.00 81.75 124 ASP A C 1
ATOM 944 O O . ASP A 1 124 ? -7.147 -2.659 28.892 1.00 81.75 124 ASP A O 1
ATOM 948 N N . GLU A 1 125 ? -7.331 -0.570 29.700 1.00 76.69 125 GLU A N 1
ATOM 949 C CA . GLU A 1 125 ? -6.762 -0.846 31.029 1.00 76.69 125 GLU A CA 1
ATOM 950 C C . GLU A 1 125 ? -7.707 -1.687 31.908 1.00 76.69 125 GLU A C 1
ATOM 952 O O . GLU A 1 125 ? -7.283 -2.330 32.864 1.00 76.69 125 GLU A O 1
ATOM 957 N N . THR A 1 126 ? -9.006 -1.720 31.596 1.00 69.50 126 THR A N 1
ATOM 958 C CA . THR A 1 126 ? -9.990 -2.530 32.335 1.00 69.50 126 THR A CA 1
ATOM 959 C C . THR A 1 126 ? -9.984 -3.995 31.897 1.00 69.50 126 THR A C 1
ATOM 961 O O . THR A 1 126 ? -10.497 -4.860 32.609 1.00 69.50 126 THR A O 1
ATOM 964 N N . TYR A 1 127 ? -9.347 -4.293 30.760 1.00 67.38 127 TYR A N 1
ATOM 965 C CA . TYR A 1 127 ? -9.237 -5.628 30.187 1.00 67.38 127 TYR A CA 1
ATOM 966 C C . TYR A 1 127 ? -7.777 -6.100 30.137 1.00 67.38 127 TYR A C 1
ATOM 968 O O . TYR A 1 127 ? -7.167 -6.186 29.075 1.00 67.38 127 TYR A O 1
ATOM 976 N N . GLN A 1 128 ? -7.216 -6.434 31.304 1.00 71.38 128 GLN A N 1
ATOM 977 C CA . GLN A 1 128 ? -5.855 -6.989 31.440 1.00 71.38 128 GLN A CA 1
ATOM 978 C C . GLN A 1 128 ? -4.758 -6.147 30.760 1.00 71.38 128 GLN A C 1
ATOM 980 O O . GLN A 1 128 ? -3.765 -6.709 30.299 1.00 71.38 128 GLN A O 1
ATOM 985 N N . ASP A 1 129 ? -4.949 -4.826 30.674 1.00 72.31 129 ASP A N 1
ATOM 986 C CA . ASP A 1 129 ? -4.036 -3.912 29.981 1.00 72.31 129 ASP A CA 1
ATOM 987 C C . ASP A 1 129 ? -3.728 -4.386 28.548 1.00 72.31 129 ASP A C 1
ATOM 989 O O . ASP A 1 129 ? -2.579 -4.652 28.180 1.00 72.31 129 ASP A O 1
ATOM 993 N N . ALA A 1 130 ? -4.775 -4.557 27.735 1.00 79.94 130 ALA A N 1
ATOM 994 C CA . ALA A 1 130 ? -4.657 -5.112 26.390 1.00 79.94 130 ALA A CA 1
ATOM 995 C C . ALA A 1 130 ? -5.382 -4.279 25.326 1.00 79.94 130 ALA A C 1
ATOM 997 O O . ALA A 1 130 ? -6.281 -3.486 25.594 1.00 79.94 130 ALA A O 1
ATOM 998 N N . TYR A 1 131 ? -4.993 -4.487 24.066 1.00 81.81 131 TYR A N 1
ATOM 999 C CA . TYR A 1 131 ? -5.728 -3.953 22.923 1.00 81.81 131 TYR A CA 1
ATOM 1000 C C . TYR A 1 131 ? -6.945 -4.827 22.620 1.00 81.81 131 TYR A C 1
ATOM 1002 O O . TYR A 1 131 ? -6.799 -5.989 22.237 1.00 81.81 131 TYR A O 1
ATOM 1010 N N . VAL A 1 132 ? -8.139 -4.246 22.713 1.00 87.00 132 VAL A N 1
ATOM 1011 C CA . VAL A 1 132 ? -9.404 -4.910 22.380 1.00 87.00 132 VAL A CA 1
ATOM 1012 C C . VAL A 1 132 ? -9.841 -4.559 20.963 1.00 87.00 132 VAL A C 1
ATOM 1014 O O . VAL A 1 132 ? -9.725 -3.413 20.527 1.00 87.00 132 VAL A O 1
ATOM 1017 N N . ILE A 1 133 ? -10.345 -5.543 20.216 1.00 85.75 133 ILE A N 1
ATOM 1018 C CA . ILE A 1 133 ? -10.882 -5.324 18.866 1.00 85.75 133 ILE A CA 1
ATOM 1019 C C . ILE A 1 133 ? -12.274 -4.702 18.988 1.00 85.75 133 ILE A C 1
ATOM 1021 O O . ILE A 1 133 ? -13.211 -5.355 19.439 1.00 85.75 133 ILE A O 1
ATOM 1025 N N . ALA A 1 134 ? -12.417 -3.460 18.529 1.00 87.62 134 ALA A N 1
ATOM 1026 C CA . ALA A 1 134 ? -13.690 -2.732 18.526 1.00 87.62 134 ALA A CA 1
ATOM 1027 C C . ALA A 1 134 ? -14.251 -2.519 17.109 1.00 87.62 134 ALA A C 1
ATOM 1029 O O . ALA A 1 134 ? -15.399 -2.116 16.922 1.00 87.62 134 ALA A O 1
ATOM 1030 N N . TYR A 1 135 ? -13.454 -2.802 16.079 1.00 90.12 135 TYR A N 1
ATOM 1031 C CA . TYR A 1 135 ? -13.879 -2.705 14.690 1.00 90.12 135 TYR A CA 1
ATOM 1032 C C . TYR A 1 135 ? -13.223 -3.805 13.863 1.00 90.12 135 TYR A C 1
ATOM 1034 O O . TYR A 1 135 ? -12.003 -3.952 13.873 1.00 90.12 135 TYR A O 1
ATOM 1042 N N . ASN A 1 136 ? -14.023 -4.558 13.115 1.00 90.31 136 ASN A N 1
ATOM 1043 C CA . ASN A 1 136 ? -13.536 -5.517 12.134 1.00 90.31 136 ASN A CA 1
ATOM 1044 C C . ASN A 1 136 ? -14.395 -5.397 10.876 1.00 90.31 136 ASN A C 1
ATOM 1046 O O . ASN A 1 136 ? -15.604 -5.633 10.909 1.00 90.31 136 ASN A O 1
ATOM 1050 N N . ARG A 1 137 ? -13.788 -4.973 9.767 1.00 88.12 137 ARG A N 1
ATOM 1051 C CA . ARG A 1 137 ? -14.493 -4.796 8.497 1.00 88.12 137 ARG A CA 1
ATOM 1052 C C . ARG A 1 137 ? -13.669 -5.330 7.343 1.00 88.12 137 ARG A C 1
ATOM 1054 O O . ARG A 1 137 ? -12.579 -4.842 7.063 1.00 88.12 137 ARG A O 1
ATOM 1061 N N . GLY A 1 138 ? -14.262 -6.248 6.597 1.00 83.38 138 GLY A N 1
ATOM 1062 C CA . GLY A 1 138 ? -13.764 -6.714 5.313 1.00 83.38 138 GLY A CA 1
ATOM 1063 C C . GLY A 1 138 ? -14.885 -7.392 4.516 1.00 83.38 138 GLY A C 1
ATOM 1064 O O . GLY A 1 138 ? -15.897 -7.772 5.106 1.00 83.38 138 GLY A O 1
ATOM 1065 N N . PRO A 1 139 ? -14.736 -7.525 3.188 1.00 83.31 139 PRO A N 1
ATOM 1066 C CA . PRO A 1 139 ? -13.680 -6.927 2.374 1.00 83.31 139 PRO A CA 1
ATOM 1067 C C . PRO A 1 139 ? -13.935 -5.427 2.113 1.00 83.31 139 PRO A C 1
ATOM 1069 O O . PRO A 1 139 ? -15.056 -5.016 1.815 1.00 83.31 139 PRO A O 1
ATOM 1072 N N . VAL A 1 140 ? -12.889 -4.600 2.203 1.00 85.62 140 VAL A N 1
ATOM 1073 C CA . VAL A 1 140 ? -12.893 -3.202 1.743 1.00 85.62 140 VAL A CA 1
ATOM 1074 C C . VAL A 1 140 ? -12.008 -3.050 0.515 1.00 85.62 140 VAL A C 1
ATOM 1076 O O . VAL A 1 140 ? -10.922 -3.625 0.445 1.00 85.62 140 VAL A O 1
ATOM 1079 N N . ASN A 1 141 ? -12.463 -2.248 -0.444 1.00 84.56 141 ASN A N 1
ATOM 1080 C CA . ASN A 1 141 ? -11.737 -2.041 -1.690 1.00 84.56 141 ASN A CA 1
ATOM 1081 C C . ASN A 1 141 ? -10.806 -0.839 -1.576 1.00 84.56 141 ASN A C 1
ATOM 1083 O O . ASN A 1 141 ? -11.201 0.244 -1.128 1.00 84.56 141 ASN A O 1
ATOM 1087 N N . GLY A 1 142 ? -9.590 -1.010 -2.065 1.00 80.75 142 GLY A N 1
ATOM 1088 C CA . GLY A 1 142 ? -8.687 0.097 -2.310 1.00 80.75 142 GLY A CA 1
ATOM 1089 C C . GLY A 1 142 ? -7.961 -0.049 -3.630 1.00 80.75 142 GLY A C 1
ATOM 1090 O O . GLY A 1 142 ? -8.165 -1.004 -4.382 1.00 80.75 142 GLY A O 1
ATOM 1091 N N . ARG A 1 143 ? -7.129 0.942 -3.912 1.00 79.25 143 ARG A N 1
ATOM 1092 C CA . ARG A 1 143 ? -6.341 1.033 -5.126 1.00 79.25 143 ARG A CA 1
ATOM 1093 C C . ARG A 1 143 ? -4.886 1.256 -4.768 1.00 79.25 143 ARG A C 1
ATOM 1095 O O . ARG A 1 143 ? -4.548 2.019 -3.866 1.00 79.25 143 ARG A O 1
ATOM 1102 N N . LEU A 1 144 ? -4.030 0.595 -5.524 1.00 77.00 144 LEU A N 1
ATOM 1103 C CA . LEU A 1 144 ? -2.600 0.749 -5.460 1.00 77.00 144 LEU A CA 1
ATOM 1104 C C . LEU A 1 144 ? -2.055 1.088 -6.845 1.00 77.00 144 LEU A C 1
ATOM 1106 O O . LEU A 1 144 ? -2.412 0.454 -7.835 1.00 77.00 144 LEU A O 1
ATOM 1110 N N . ASN A 1 145 ? -1.154 2.063 -6.891 1.00 78.75 145 ASN A N 1
ATOM 1111 C CA . ASN A 1 145 ? -0.357 2.375 -8.064 1.00 78.75 145 ASN A CA 1
ATOM 1112 C C . ASN A 1 145 ? 1.095 1.957 -7.823 1.00 78.75 145 ASN A C 1
ATOM 1114 O O . ASN A 1 145 ? 1.618 2.102 -6.717 1.00 78.75 145 ASN A O 1
ATOM 1118 N N . GLY A 1 146 ? 1.748 1.453 -8.857 1.00 77.19 146 GLY A N 1
ATOM 1119 C CA . GLY A 1 146 ? 3.181 1.197 -8.870 1.00 77.19 146 GLY A CA 1
ATOM 1120 C C . GLY A 1 146 ? 3.797 1.704 -10.161 1.00 77.19 146 GLY A C 1
ATOM 1121 O O . GLY A 1 146 ? 3.102 1.887 -11.163 1.00 77.19 146 GLY A O 1
ATOM 1122 N N . GLY A 1 147 ? 5.101 1.934 -10.129 1.00 75.56 147 GLY A N 1
ATOM 1123 C CA . GLY A 1 147 ? 5.856 2.419 -11.272 1.00 75.56 147 GLY A CA 1
ATOM 1124 C C . GLY A 1 147 ? 7.350 2.432 -10.996 1.00 75.56 147 GLY A C 1
ATOM 1125 O O . GLY A 1 147 ? 7.813 2.095 -9.904 1.00 75.56 147 GLY A O 1
ATOM 1126 N N . TYR A 1 148 ? 8.111 2.840 -12.002 1.00 73.88 148 TYR A N 1
ATOM 1127 C CA . TYR A 1 148 ? 9.500 3.222 -11.797 1.00 73.88 148 TYR A CA 1
ATOM 1128 C C . TYR A 1 148 ? 9.547 4.690 -11.347 1.00 73.88 148 TYR A C 1
ATOM 1130 O O . TYR A 1 148 ? 8.796 5.521 -11.854 1.00 73.88 148 TYR A O 1
ATOM 1138 N N . SER A 1 149 ? 10.375 5.001 -10.348 1.00 67.69 149 SER A N 1
ATOM 1139 C CA . SER A 1 149 ? 10.540 6.360 -9.827 1.00 67.69 149 SER A CA 1
ATOM 1140 C C . SER A 1 149 ? 12.005 6.771 -9.870 1.00 67.69 149 SER A C 1
ATOM 1142 O O . SER A 1 149 ? 12.894 5.989 -9.533 1.00 67.69 149 SER A O 1
ATOM 1144 N N . SER A 1 150 ? 12.252 8.029 -10.225 1.00 62.38 150 SER A N 1
ATOM 1145 C CA . SER A 1 150 ? 13.583 8.635 -10.251 1.00 62.38 150 SER A CA 1
ATOM 1146 C C . SER A 1 150 ? 14.147 8.837 -8.846 1.00 62.38 150 SER A C 1
ATOM 1148 O O . SER A 1 150 ? 15.355 8.988 -8.690 1.00 62.38 150 SER A O 1
ATOM 1150 N N . ALA A 1 151 ? 13.278 8.821 -7.830 1.00 56.59 151 ALA A N 1
ATOM 1151 C CA . ALA A 1 151 ? 13.629 9.047 -6.434 1.00 56.59 151 ALA A CA 1
ATOM 1152 C C . ALA A 1 151 ? 14.177 7.795 -5.732 1.00 56.59 151 ALA A C 1
ATOM 1154 O O . ALA A 1 151 ? 14.770 7.905 -4.661 1.00 56.59 151 ALA A O 1
ATOM 1155 N N . THR A 1 152 ? 13.986 6.604 -6.303 1.00 55.53 152 THR A N 1
ATOM 1156 C CA . THR A 1 152 ? 14.416 5.352 -5.677 1.00 55.53 152 THR A CA 1
ATOM 1157 C C . THR A 1 152 ? 15.684 4.841 -6.354 1.00 55.53 152 THR A C 1
ATOM 1159 O O . THR A 1 152 ? 15.664 4.483 -7.527 1.00 55.53 152 THR A O 1
ATOM 1162 N N . SER A 1 153 ? 16.789 4.769 -5.607 1.00 54.69 153 SER A N 1
ATOM 1163 C CA . SER A 1 153 ? 18.059 4.164 -6.052 1.00 54.69 153 SER A CA 1
ATOM 1164 C C . SER A 1 153 ? 17.974 2.644 -6.245 1.00 54.69 153 SER A C 1
ATOM 1166 O O . SER A 1 153 ? 18.921 2.007 -6.705 1.00 54.69 153 SER A O 1
ATOM 1168 N N . THR A 1 154 ? 16.841 2.041 -5.890 1.00 56.56 154 THR A N 1
ATOM 1169 C CA . THR A 1 154 ? 16.563 0.629 -6.112 1.00 56.56 154 THR A CA 1
ATOM 1170 C C . THR A 1 154 ? 16.250 0.404 -7.588 1.00 56.56 154 THR A C 1
ATOM 1172 O O . THR A 1 154 ? 15.282 0.957 -8.102 1.00 56.56 154 THR A O 1
ATOM 1175 N N . ASN A 1 155 ? 17.027 -0.446 -8.265 1.00 58.72 155 ASN A N 1
ATOM 1176 C CA . ASN A 1 155 ? 16.832 -0.857 -9.667 1.00 58.72 155 ASN A CA 1
ATOM 1177 C C . ASN A 1 155 ? 15.554 -1.701 -9.904 1.00 58.72 155 ASN A C 1
ATOM 1179 O O . ASN A 1 155 ? 15.525 -2.588 -10.757 1.00 58.72 155 ASN A O 1
ATOM 1183 N N . SER A 1 156 ? 14.497 -1.476 -9.131 1.00 64.62 156 SER A N 1
ATOM 1184 C CA . SER A 1 156 ? 13.284 -2.282 -9.084 1.00 64.62 156 SER A CA 1
ATOM 1185 C C . SER A 1 156 ? 12.045 -1.430 -9.328 1.00 64.62 156 SER A C 1
ATOM 1187 O O . SER A 1 156 ? 12.012 -0.251 -8.995 1.00 64.62 156 SER A O 1
ATOM 1189 N N . PHE A 1 157 ? 11.002 -2.057 -9.869 1.00 65.06 157 PHE A N 1
ATOM 1190 C CA . PHE A 1 157 ? 9.656 -1.489 -9.883 1.00 65.06 157 PHE A CA 1
ATOM 1191 C C . PHE A 1 157 ? 9.186 -1.303 -8.438 1.00 65.06 157 PHE A C 1
ATOM 1193 O O . PHE A 1 157 ? 9.266 -2.250 -7.652 1.00 65.06 157 PHE A O 1
ATOM 1200 N N . VAL A 1 158 ? 8.712 -0.110 -8.087 1.00 68.88 158 VAL A N 1
ATOM 1201 C CA . VAL A 1 158 ? 8.299 0.206 -6.719 1.00 68.88 158 VAL A CA 1
ATOM 1202 C C . VAL A 1 158 ? 6.799 0.442 -6.697 1.00 68.88 158 VAL A C 1
ATOM 1204 O O . VAL A 1 158 ? 6.230 1.170 -7.509 1.00 68.88 158 VAL A O 1
ATOM 1207 N N . TRP A 1 159 ? 6.134 -0.188 -5.739 1.00 65.06 159 TRP A N 1
ATOM 1208 C CA . TRP A 1 159 ? 4.767 0.170 -5.406 1.00 65.06 159 TRP A CA 1
ATOM 1209 C C . TRP A 1 159 ? 4.778 1.481 -4.633 1.00 65.06 159 TRP A C 1
ATOM 1211 O O . TRP A 1 159 ? 5.516 1.607 -3.654 1.00 65.06 159 TRP A O 1
ATOM 1221 N N . ASN A 1 160 ? 3.908 2.427 -4.994 1.00 64.31 160 ASN A N 1
ATOM 1222 C CA . ASN A 1 160 ? 3.830 3.736 -4.331 1.00 64.31 160 ASN A CA 1
ATOM 1223 C C . ASN A 1 160 ? 3.431 3.656 -2.842 1.00 64.31 160 ASN A C 1
ATOM 1225 O O . ASN A 1 160 ? 3.376 4.672 -2.168 1.00 64.31 160 ASN A O 1
ATOM 1229 N N . LEU A 1 161 ? 3.248 2.450 -2.304 1.00 54.31 161 LEU A N 1
ATOM 1230 C CA . LEU A 1 161 ? 3.177 2.129 -0.879 1.00 54.31 161 LEU A CA 1
ATOM 1231 C C . LEU A 1 161 ? 4.375 2.619 -0.067 1.00 54.31 161 LEU A C 1
ATOM 1233 O O . LEU A 1 161 ? 4.217 2.985 1.093 1.00 54.31 161 LEU A O 1
ATOM 1237 N N . LEU A 1 162 ? 5.576 2.550 -0.647 1.00 45.97 162 LEU A N 1
ATOM 1238 C CA . LEU A 1 162 ? 6.824 2.679 0.111 1.00 45.97 162 LEU A CA 1
ATOM 1239 C C . LEU A 1 162 ? 7.343 4.122 0.194 1.00 45.97 162 LEU A C 1
ATOM 1241 O O . LEU A 1 162 ? 8.216 4.400 1.007 1.00 45.97 162 LEU A O 1
ATOM 1245 N N . ASN A 1 163 ? 6.756 5.052 -0.570 1.00 42.50 163 ASN A N 1
ATOM 1246 C CA . ASN A 1 163 ? 7.143 6.469 -0.597 1.00 42.50 163 ASN A CA 1
ATOM 1247 C C . ASN A 1 163 ? 6.095 7.374 0.076 1.00 42.50 163 ASN A C 1
ATOM 1249 O O . ASN A 1 163 ? 5.761 8.438 -0.439 1.00 42.50 163 ASN A O 1
ATOM 1253 N N . GLY A 1 164 ? 5.535 6.940 1.209 1.00 43.91 164 GLY A N 1
ATOM 1254 C CA . GLY A 1 164 ? 4.655 7.775 2.038 1.00 43.91 164 GLY A CA 1
ATOM 1255 C C . GLY A 1 164 ? 3.223 7.961 1.522 1.00 43.91 164 GLY A C 1
ATOM 1256 O O . GLY A 1 164 ? 2.434 8.626 2.188 1.00 43.91 164 GLY A O 1
ATOM 1257 N N . TYR A 1 165 ? 2.846 7.345 0.397 1.00 49.53 165 TYR A N 1
ATOM 1258 C CA . TYR A 1 165 ? 1.450 7.298 -0.038 1.00 49.53 165 TYR A CA 1
ATOM 1259 C C . TYR A 1 165 ? 0.773 6.077 0.579 1.00 49.53 165 TYR A C 1
ATOM 1261 O O . TYR A 1 165 ? 0.993 4.929 0.187 1.00 49.53 165 TYR A O 1
ATOM 1269 N N . THR A 1 166 ? -0.057 6.327 1.588 1.00 56.00 166 THR A N 1
ATOM 1270 C CA . THR A 1 166 ? -0.941 5.306 2.147 1.00 56.00 166 THR A CA 1
ATOM 1271 C C . THR A 1 166 ? -1.839 4.786 1.018 1.00 56.00 166 THR A C 1
ATOM 1273 O O . THR A 1 166 ? -2.375 5.600 0.274 1.00 56.00 166 THR A O 1
ATOM 1276 N N . PRO A 1 167 ? -2.015 3.462 0.855 1.00 61.16 167 PRO A N 1
ATOM 1277 C CA . PRO A 1 167 ? -2.912 2.918 -0.162 1.00 61.16 167 PRO A CA 1
ATOM 1278 C C . PRO A 1 167 ? -4.283 3.599 -0.106 1.00 61.16 167 PRO A C 1
ATOM 1280 O O . PRO A 1 167 ? -4.911 3.594 0.960 1.00 61.16 167 PRO A O 1
ATOM 1283 N N . ASP A 1 168 ? -4.728 4.152 -1.234 1.00 68.50 168 ASP A N 1
ATOM 1284 C CA . ASP A 1 168 ? -5.992 4.875 -1.321 1.00 68.50 168 ASP A CA 1
ATOM 1285 C C . ASP A 1 168 ? -7.151 3.888 -1.180 1.00 68.50 168 ASP A C 1
ATOM 1287 O O . ASP A 1 168 ? -7.279 2.929 -1.947 1.00 68.50 168 ASP A O 1
ATOM 1291 N N . PHE A 1 169 ? -8.042 4.129 -0.223 1.00 74.69 169 PHE A N 1
ATOM 1292 C CA . PHE A 1 169 ? -9.336 3.460 -0.230 1.00 74.69 169 PHE A CA 1
ATOM 1293 C C . PHE A 1 169 ? -10.218 4.075 -1.311 1.00 74.69 169 PHE A C 1
ATOM 1295 O O . PHE A 1 169 ? -10.225 5.288 -1.500 1.00 74.69 169 PHE A O 1
ATOM 1302 N N . ILE A 1 170 ? -11.001 3.242 -1.998 1.00 72.88 170 ILE A N 1
ATOM 1303 C CA . ILE A 1 170 ? -11.944 3.741 -3.010 1.00 72.88 170 ILE A CA 1
ATOM 1304 C C . ILE A 1 170 ? -13.067 4.545 -2.340 1.00 72.88 170 ILE A C 1
ATOM 1306 O O . ILE A 1 170 ? -13.554 5.523 -2.901 1.00 72.88 170 ILE A O 1
ATOM 1310 N N . SER A 1 171 ? -13.469 4.146 -1.129 1.00 79.31 171 SER A N 1
ATOM 1311 C CA . SER A 1 171 ? -14.492 4.845 -0.353 1.00 79.31 171 SER A CA 1
ATOM 1312 C C . SER A 1 171 ? -13.866 5.741 0.724 1.00 79.31 171 SER A C 1
ATOM 1314 O O . SER A 1 171 ? -13.096 5.236 1.550 1.00 79.31 171 SER A O 1
ATOM 1316 N N . PRO A 1 172 ? -14.260 7.028 0.807 1.00 77.25 172 PRO A N 1
ATOM 1317 C CA . PRO A 1 172 ? -13.865 7.928 1.894 1.00 77.25 172 PRO A CA 1
ATOM 1318 C C . PRO A 1 172 ? -14.252 7.419 3.290 1.00 77.25 172 PRO A C 1
ATOM 1320 O O . PRO A 1 172 ? -13.600 7.765 4.275 1.00 77.25 172 PRO A O 1
ATOM 1323 N N . ALA A 1 173 ? -15.277 6.562 3.385 1.00 81.38 173 ALA A N 1
ATOM 1324 C CA . ALA A 1 173 ? -15.705 5.951 4.644 1.00 81.38 173 ALA A CA 1
ATOM 1325 C C . ALA A 1 173 ? -14.611 5.084 5.294 1.00 81.38 173 ALA A C 1
ATOM 1327 O O . ALA A 1 173 ? -14.657 4.839 6.496 1.00 81.38 173 ALA A O 1
ATOM 1328 N N . TYR A 1 174 ? -13.619 4.644 4.514 1.00 84.69 174 TYR A N 1
ATOM 1329 C CA . TYR A 1 174 ? -12.509 3.819 4.987 1.00 84.69 174 TYR A CA 1
ATOM 1330 C C . TYR A 1 174 ? -11.212 4.609 5.200 1.00 84.69 174 TYR A C 1
ATOM 1332 O O . TYR A 1 174 ? -10.168 4.008 5.438 1.00 84.69 174 TYR A O 1
ATOM 1340 N N . ASN A 1 175 ? -11.254 5.948 5.153 1.00 85.75 175 ASN A N 1
ATOM 1341 C CA . ASN A 1 175 ? -10.112 6.764 5.564 1.00 85.75 175 ASN A CA 1
ATOM 1342 C C . ASN A 1 175 ? -9.694 6.411 7.014 1.00 85.75 175 ASN A C 1
ATOM 1344 O O . ASN A 1 175 ? -10.577 6.265 7.867 1.00 85.75 175 ASN A O 1
ATOM 1348 N N . PRO A 1 176 ? -8.382 6.319 7.324 1.00 87.81 176 PRO A N 1
ATOM 1349 C CA . PRO A 1 176 ? -7.899 5.927 8.650 1.00 87.81 176 PRO A CA 1
ATOM 1350 C C . PRO A 1 176 ? -8.520 6.709 9.819 1.00 87.81 176 PRO A C 1
ATOM 1352 O O . PRO A 1 176 ? -8.877 6.111 10.831 1.00 87.81 176 PRO A O 1
ATOM 1355 N N . ASN A 1 177 ? -8.721 8.025 9.674 1.00 89.56 177 ASN A N 1
ATOM 1356 C CA . ASN A 1 177 ? -9.325 8.857 10.720 1.00 89.56 177 ASN A CA 1
ATOM 1357 C C . ASN A 1 177 ? -10.803 8.526 10.961 1.00 89.56 177 ASN A C 1
ATOM 1359 O O . ASN A 1 177 ? -11.241 8.490 12.112 1.00 89.56 177 ASN A O 1
ATOM 1363 N N . THR A 1 178 ? -11.564 8.287 9.890 1.00 90.94 178 THR A N 1
ATOM 1364 C CA . THR A 1 178 ? -12.982 7.906 9.965 1.00 90.94 178 THR A CA 1
ATOM 1365 C C . THR A 1 178 ? -13.130 6.553 10.649 1.00 90.94 178 THR A C 1
ATOM 1367 O O . THR A 1 178 ? -13.930 6.406 11.571 1.00 90.94 178 THR A O 1
ATOM 1370 N N . VAL A 1 179 ? -12.305 5.581 10.252 1.00 92.06 179 VAL A N 1
ATOM 1371 C CA . VAL A 1 179 ? -12.294 4.239 10.845 1.00 92.06 179 VAL A CA 1
ATOM 1372 C C . VAL A 1 179 ? -11.880 4.292 12.316 1.00 92.06 179 VAL A C 1
ATOM 1374 O O . VAL A 1 179 ? -12.497 3.618 13.137 1.00 92.06 179 VAL A O 1
ATOM 1377 N N . ALA A 1 180 ? -10.909 5.132 12.685 1.00 93.56 180 ALA A N 1
ATOM 1378 C CA . ALA A 1 180 ? -10.531 5.342 14.084 1.00 93.56 180 ALA A CA 1
ATOM 1379 C C . ALA A 1 180 ? -11.682 5.908 14.928 1.00 93.56 180 ALA A C 1
ATOM 1381 O O . ALA A 1 180 ? -11.914 5.442 16.041 1.00 93.56 180 ALA A O 1
ATOM 1382 N N . SER A 1 181 ? -12.443 6.867 14.394 1.00 94.50 181 SER A N 1
ATOM 1383 C CA . SER A 1 181 ? -13.621 7.404 15.085 1.00 94.50 181 SER A CA 1
ATOM 1384 C C . SER A 1 181 ? -14.736 6.359 15.238 1.00 94.50 181 SER A C 1
ATOM 1386 O O . SER A 1 181 ? -15.323 6.266 16.311 1.00 94.50 181 SER A O 1
ATOM 1388 N N . LEU A 1 182 ? -14.992 5.530 14.216 1.00 94.19 182 LEU A N 1
ATOM 1389 C CA . LEU A 1 182 ? -15.943 4.410 14.310 1.00 94.19 182 LEU A CA 1
ATOM 1390 C C . LEU A 1 182 ? -15.489 3.349 15.322 1.00 94.19 182 LEU A C 1
ATOM 1392 O O . LEU A 1 182 ? -16.298 2.840 16.088 1.00 94.19 182 LEU A O 1
ATOM 1396 N N . THR A 1 183 ? -14.190 3.048 15.352 1.00 94.38 183 THR A N 1
ATOM 1397 C CA . THR A 1 183 ? -13.591 2.111 16.315 1.00 94.38 183 THR A CA 1
ATOM 1398 C C . THR A 1 183 ? -13.814 2.588 17.749 1.00 94.38 183 THR A C 1
ATOM 1400 O O . THR A 1 183 ? -14.273 1.813 18.582 1.00 94.38 183 THR A O 1
ATOM 1403 N N . MET A 1 184 ? -13.560 3.872 18.026 1.00 94.88 184 MET A N 1
ATOM 1404 C CA . MET A 1 184 ? -13.813 4.462 19.343 1.00 94.88 184 MET A CA 1
ATOM 1405 C C . MET A 1 184 ? -15.306 4.456 19.699 1.00 94.88 184 MET A C 1
ATOM 1407 O O . MET A 1 184 ? -15.666 4.105 20.817 1.00 94.88 184 MET A O 1
ATOM 1411 N N . ALA A 1 185 ? -16.185 4.793 18.751 1.00 93.81 185 ALA A N 1
ATOM 1412 C CA . ALA A 1 185 ? -17.630 4.770 18.978 1.00 93.81 185 ALA A CA 1
ATOM 1413 C C . ALA A 1 185 ? -18.138 3.364 19.346 1.00 93.81 185 ALA A C 1
ATOM 1415 O O . ALA A 1 185 ? -18.889 3.219 20.308 1.00 93.81 185 ALA A O 1
ATOM 1416 N N . ASN A 1 186 ? -17.680 2.327 18.639 1.00 92.12 186 ASN A N 1
ATOM 1417 C CA . ASN A 1 186 ? -18.019 0.938 18.952 1.00 92.12 186 ASN A CA 1
ATOM 1418 C C . ASN A 1 186 ? -17.476 0.501 20.318 1.00 92.12 186 ASN A C 1
ATOM 1420 O O . ASN A 1 186 ? -18.172 -0.182 21.062 1.00 92.12 186 ASN A O 1
ATOM 1424 N N . TYR A 1 187 ? -16.249 0.900 20.661 1.00 91.88 187 TYR A N 1
ATOM 1425 C CA . TYR A 1 187 ? -15.668 0.618 21.973 1.00 91.88 187 TYR A CA 1
ATOM 1426 C C . TYR A 1 187 ? -16.490 1.249 23.104 1.00 91.88 187 TYR A C 1
ATOM 1428 O O . TYR A 1 187 ? -16.865 0.562 24.049 1.00 91.88 187 TYR A O 1
ATOM 1436 N N . ILE A 1 188 ? -16.849 2.530 22.970 1.00 91.31 188 ILE A N 1
ATOM 1437 C CA . ILE A 1 188 ? -17.717 3.232 23.925 1.00 91.31 188 ILE A CA 1
ATOM 1438 C C . ILE A 1 188 ? -19.064 2.513 24.067 1.00 91.31 188 ILE A C 1
ATOM 1440 O O . ILE A 1 188 ? -19.528 2.313 25.187 1.00 91.31 188 ILE A O 1
ATOM 1444 N N . GLN A 1 189 ? -19.677 2.100 22.954 1.00 89.50 189 GLN A N 1
ATOM 1445 C CA . GLN A 1 189 ? -20.942 1.364 22.983 1.00 89.50 189 GLN A CA 1
ATOM 1446 C C . GLN A 1 189 ? -20.802 0.028 23.724 1.00 89.50 189 GLN A C 1
ATOM 1448 O O . GLN A 1 189 ? -21.623 -0.275 24.584 1.00 89.50 189 GLN A O 1
ATOM 1453 N N . ASN A 1 190 ? -19.723 -0.722 23.477 1.00 86.50 190 ASN A N 1
ATOM 1454 C CA . ASN A 1 190 ? -19.453 -1.973 24.186 1.00 86.50 190 ASN A CA 1
ATOM 1455 C C . ASN A 1 190 ? -19.309 -1.762 25.697 1.00 86.50 190 ASN A C 1
ATOM 1457 O O . ASN A 1 190 ? -19.807 -2.583 26.464 1.00 86.50 190 ASN A O 1
ATOM 1461 N N . LEU A 1 191 ? -18.662 -0.676 26.132 1.00 87.12 191 LEU A N 1
ATOM 1462 C CA . LEU A 1 191 ? -18.573 -0.335 27.552 1.00 87.12 191 LEU A CA 1
ATOM 1463 C C . LEU A 1 191 ? -19.955 -0.034 28.145 1.00 87.12 191 LEU A C 1
ATOM 1465 O O . LEU A 1 191 ? -20.256 -0.523 29.232 1.00 87.12 191 LEU A O 1
ATOM 1469 N N . TYR A 1 192 ? -20.807 0.721 27.442 1.00 85.75 192 TYR A N 1
ATOM 1470 C CA . TYR A 1 192 ? -22.179 0.983 27.893 1.00 85.75 192 TYR A CA 1
ATOM 1471 C C . TYR A 1 192 ? -22.998 -0.305 28.028 1.00 85.75 192 TYR A C 1
ATOM 1473 O O . TYR A 1 192 ? -23.644 -0.509 29.054 1.00 85.75 192 TYR A O 1
ATOM 1481 N N . ASP A 1 193 ? -22.939 -1.183 27.027 1.00 85.12 193 ASP A N 1
ATOM 1482 C CA . ASP A 1 193 ? -23.758 -2.400 26.979 1.00 85.12 193 ASP A CA 1
ATOM 1483 C C . ASP A 1 193 ? -23.336 -3.444 28.030 1.00 85.12 193 ASP A C 1
ATOM 1485 O O . ASP A 1 193 ? -24.143 -4.274 28.446 1.00 85.12 193 ASP A O 1
ATOM 1489 N N . ASN A 1 194 ? -22.084 -3.390 28.493 1.00 80.19 194 ASN A N 1
ATOM 1490 C CA . ASN A 1 194 ? -21.488 -4.381 29.393 1.00 80.19 194 ASN A CA 1
ATOM 1491 C C . ASN A 1 194 ? -21.062 -3.792 30.749 1.00 80.19 194 ASN A C 1
ATOM 1493 O O . ASN A 1 194 ? -20.151 -4.310 31.399 1.00 80.19 194 ASN A O 1
ATOM 1497 N N . ASN A 1 195 ? -21.719 -2.714 31.193 1.00 76.12 195 ASN A N 1
ATOM 1498 C CA . ASN A 1 195 ? -21.493 -2.077 32.498 1.00 76.12 195 ASN A CA 1
ATOM 1499 C C . ASN A 1 195 ? -20.017 -1.719 32.774 1.00 76.12 195 ASN A C 1
ATOM 1501 O O . ASN A 1 195 ? -19.520 -1.876 33.888 1.00 76.12 195 ASN A O 1
ATOM 1505 N N . GLY A 1 196 ? -19.310 -1.228 31.758 1.00 67.75 196 GLY A N 1
ATOM 1506 C CA . GLY A 1 196 ? -17.928 -0.763 31.860 1.00 67.75 196 GLY A CA 1
ATOM 1507 C C . GLY A 1 196 ? -16.855 -1.828 31.643 1.00 67.75 196 GLY A C 1
ATOM 1508 O O . GLY A 1 196 ? -15.686 -1.503 31.807 1.00 67.75 196 GLY A O 1
ATOM 1509 N N . MET A 1 197 ? -17.216 -3.057 31.262 1.00 66.44 197 MET A N 1
ATOM 1510 C CA . MET A 1 197 ? -16.255 -4.085 30.843 1.00 66.44 197 MET A CA 1
ATOM 1511 C C . MET A 1 197 ? -16.305 -4.290 29.330 1.00 66.44 197 MET A C 1
ATOM 1513 O O . MET A 1 197 ? -17.386 -4.411 28.766 1.00 66.44 197 MET A O 1
ATOM 1517 N N . CYS A 1 198 ? -15.165 -4.412 28.652 1.00 66.38 198 CYS A N 1
ATOM 1518 C CA . CYS A 1 198 ? -15.175 -4.834 27.253 1.00 66.38 198 CYS A CA 1
ATOM 1519 C C . CYS A 1 198 ? -15.254 -6.370 27.161 1.00 66.38 198 CYS A C 1
ATOM 1521 O O . CYS A 1 198 ? -14.305 -7.072 27.505 1.00 66.38 198 CYS A O 1
ATOM 1523 N N . LEU A 1 199 ? -16.378 -6.913 26.676 1.00 59.66 199 LEU A N 1
ATOM 1524 C CA . LEU A 1 199 ? -16.470 -8.325 26.286 1.00 59.66 199 LEU A CA 1
ATOM 1525 C C . LEU A 1 199 ? -15.978 -8.474 24.840 1.00 59.66 199 LEU A C 1
ATOM 1527 O O . LEU A 1 199 ? -16.398 -7.727 23.956 1.00 59.66 199 LEU A O 1
ATOM 1531 N N . LEU A 1 200 ? -15.061 -9.413 24.591 1.00 56.59 200 LEU A N 1
ATOM 1532 C CA . LEU A 1 200 ? -14.548 -9.667 23.243 1.00 56.59 200 LEU A CA 1
ATOM 1533 C C . LEU A 1 200 ? -15.700 -10.026 22.286 1.00 56.59 200 LEU A C 1
ATOM 1535 O O . LEU A 1 200 ? -16.538 -10.859 22.643 1.00 56.59 200 LEU A O 1
ATOM 1539 N N . PRO A 1 201 ? -15.714 -9.518 21.040 1.00 47.47 201 PRO A N 1
ATOM 1540 C CA . PRO A 1 201 ? -16.444 -10.206 19.992 1.00 47.47 201 PRO A CA 1
ATOM 1541 C C . PRO A 1 201 ? -15.763 -11.562 19.764 1.00 47.47 201 PRO A C 1
ATOM 1543 O O . PRO A 1 201 ? -14.609 -11.629 19.339 1.00 47.47 201 PRO A O 1
ATOM 1546 N N . VAL A 1 202 ? -16.474 -12.642 20.090 1.00 37.22 202 VAL A N 1
ATOM 1547 C CA . VAL A 1 202 ? -16.102 -14.000 19.681 1.00 37.22 202 VAL A CA 1
ATOM 1548 C C . VAL A 1 202 ? -16.207 -14.040 18.155 1.00 37.22 202 VAL A C 1
ATOM 1550 O O . VAL A 1 202 ? -17.297 -13.840 17.617 1.00 37.22 202 VAL A O 1
ATOM 1553 N N . TYR A 1 203 ? -15.083 -14.245 17.472 1.00 38.69 203 TYR A N 1
ATOM 1554 C CA . TYR A 1 203 ? -15.038 -14.561 16.043 1.00 38.69 203 TYR A CA 1
ATOM 1555 C C . TYR A 1 203 ? -14.554 -15.994 15.864 1.00 38.69 203 TYR A C 1
ATOM 1557 O O . TYR A 1 203 ? -13.508 -16.328 16.465 1.00 38.69 203 TYR A O 1
#

Secondary structure (DSSP, 8-state):
----STTHHHHHHHS-STTS----SEEEEEEEEEETTTTEEEEEEEEEEEEEEEEEEEEEEEE-TT-BHHHHHHHTT--HHHHHHHHHHTT--B-TTSBBSS-EEEEEEEEEEEEEEEEEEEEETTSTTEEEEEEEEEEEEEEEEEE--TT--SSS-EETTTTT-PPEESSGGGSHHHHHHHHHHHHHHHHHHTTT-------

Foldseek 3Di:
DDDDPPVQVCVVCVPPDPPPPQQAFQWPDWAWDA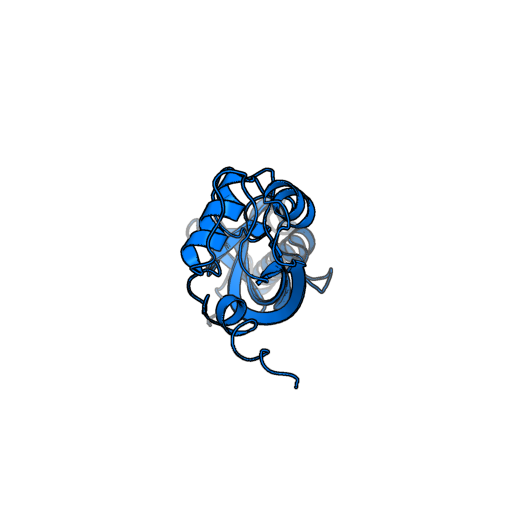QPQVRDTWIKTKGKGWDDKAWDDWDKDKDAFFDALVVVCVVLQADSVLSVVVCVVVPFDADPRRTTHHIDIGTSKTKMKIFMKMWMWIQDPLAVRDTATQDIDDGFIFMWMWGHHHPDPDSDIDICCVVPDDTGGPDPCPNPVNVRVSSSVSQSVCCVVPVRDRDHDDD

Organism: NCBI:txid1076179